Protein 1PDA (pdb70)

Radius of gyration: 19.11 Å; Cα contacts (8 Å, |Δi|>4): 635; chains: 1; bounding box: 42×43×51 Å

GO terms:
  GO:0005829 cytosol (C, IDA)
  GO:0004418 hydroxymethylbilane synthase activity (F, IDA)
  GO:0006782 protoporphyrinogen IX biosynthetic process (P, IDA)
  GO:0005737 cytoplasm (C, IDA)
  GO:0004418 hydroxymethylbilane synthase activity (F, IMP)
  GO:0033014 tetrapyrrole biosynthetic process (P, IMP)
  GO:0006783 heme biosynthetic process (P, IMP)

B-factor: mean 25.9, std 12.87, range [9.0, 80.81]

Solvent-accessible surface area: 12929 Å² total; per-residue (Å²): 142,82,35,0,60,0,0,1,42,85,11,91,34,5,51,91,7,0,91,51,0,52,82,101,0,63,85,55,48,118,61,17,72,14,78,55,38,55,21,87,0,44,8,60,115,165,135,86,10,48,54,0,85,58,1,2,67,0,0,94,98,80,106,0,5,0,0,6,8,28,1,61,34,10,30,29,138,61,39,174,39,7,7,40,39,2,15,3,105,26,51,29,20,83,0,0,0,1,5,77,116,54,99,38,16,133,54,4,71,75,38,7,40,0,0,1,44,22,39,9,16,40,0,4,7,14,65,88,46,112,61,13,71,38,117,69,4,97,34,64,24,45,66,34,8,53,65,6,74,113,60,87,20,44,0,0,2,10,20,4,4,8,0,78,34,50,65,57,105,108,60,37,98,33,33,15,60,18,117,64,7,9,0,18,18,0,2,8,2,0,0,0,0,0,31,74,134,25,76,73,0,103,129,28,1,68,70,16,63,57,125,77,2,16,32,29,0,57,0,0,30,9,0,8,67,78,6,125,12,43,74,106,4,0,9,0,0,6,0,40,59,62,144,58,74,0,45,0,30,2,5,0,0,10,40,102,12,90,89,27,22,125,14,102,65,126,14,33,31,145,71,4,95,113,19,0,47,50,0,0,67,63,0,14,120,89,17,0,114,100,5,6,72,140,37,130

Secondary structure (DSSP, 8-state):
--EEEEEE--SHHHHHHHHHHHHHHHHH-TT-EEEEEE---HHHH----TTTHHHHHHHHTTS-SEEEEEGGGS-S---TTEEEEEEPPP----EEEE-SS-SSTTTSPTT-EEE---HHHHHHHHHH-TTSEEE---S-HHHHHHHHHTTS-SEEEEEHHHHHHTT-GGG-SEEPPTTTSPPPTTTT-EEEEEETT-HHHHHHHGGG--HHHHHHHHHHHHHHHHTT--TTS-EEEEEEEETTEEEEEEEEE-TTSS-EEEEEEEE-GGGHHHHHHHHHHHHIIIIIHHHHHTT-

Foldseek 3Di:
DQEFEEEWADDPLGVLQVVVLVVLLCVVPVVHHYHYDHDHFCQQVPVDLRRPVVVVVCQVVVVGFKYKAQVQSGFLDDDPQKDWQAKFDFDQQFKFKFADPDLDPVPDDFAFEEEDQFLQQQLLSLQPHVRYHYDYDGDDPVSRVVCRVVPVGRIYMGTCLSCVSSVNNVRGSDGDPCVSRFGRQNRRMMIMMGRPVPVVSSVSRVSRHDVQSCLFNLLQSLLCVLVSDHRQFNKHWGWDQDPQKIKIKMWHGQSSNPDIQIDIDIGHSVCSNVRSNVRNVVRCVVCSVVSVVVRD

Nearest PDB structures (foldseek):
  1pda-assembly1_A  TM=1.003E+00  e=5.926E-70  Escherichia coli
  1ah5-assembly1_A  TM=9.984E-01  e=1.257E-65  Escherichia coli
  1ypn-assembly1_A  TM=1.002E+00  e=1.118E-64  Escherichia coli
  2ypn-assembly1_A  TM=1.002E+00  e=2.417E-64  Escherichia coli
  5h6o-assembly1_A  TM=9.880E-01  e=4.159E-50  Vibrio cholerae

CATH classification: 3.40.190.10 (+2 more: 3.40.190.10, 3.30.160.40)

InterPro domains:
  IPR000860 Porphobilinogen deaminase [MF_00260] (5-297)
  IPR000860 Porphobilinogen deaminase [PIRSF001438] (4-307)
  IPR000860 Porphobilinogen deaminase [PR00151] (45-65)
  IPR000860 Porphobilinogen deaminase [PR00151] (76-95)
  IPR000860 Porphobilinogen deaminase [PR00151] (124-141)
  IPR000860 Porphobilinogen deaminase [PR00151] (143-160)
  IPR000860 Porphobilinogen deaminase [PR00151] (230-247)
  IPR000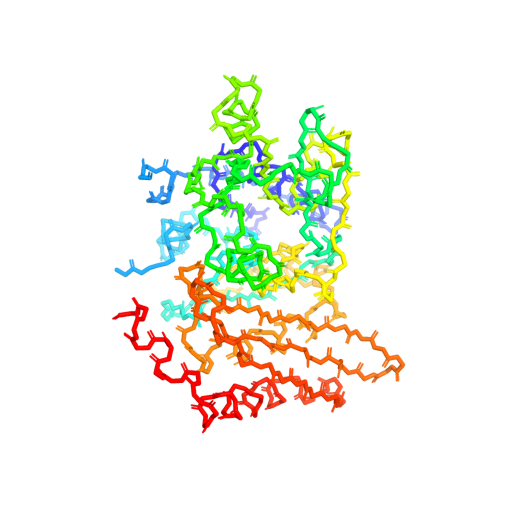860 Porphobilinogen deaminase [PTHR11557] (4-306)
  IPR000860 Porphobilinogen deaminase [TIGR00212] (6-297)
  IPR022417 Porphobilinogen deaminase, N-terminal [PF01379] (6-213)
  IPR022418 Porphobilinogen deaminase, C-terminal [PF03900] (226-296)
  IPR022419 Porphobilinogen deaminase, dipyrromethane cofactor binding site [PS00533] (231-247)
  IPR036803 Porphobilinogen deaminase, C-terminal domain superfamily [G3DSA:3.30.160.40] (221-310)
  IPR036803 Porphobilinogen deaminase, C-terminal domain superfamily [SSF54782] (220-308)

Structure (mmCIF, N/CA/C/O backbone):
data_1PDA
#
_entry.id   1PDA
#
_cell.length_a   88.000
_cell.length_b   75.900
_cell.length_c   50.500
_cell.angle_alpha   90.00
_cell.angle_beta   90.00
_cell.angle_gamma   90.00
#
_symmetry.space_group_name_H-M   'P 21 21 2'
#
loop_
_entity.id
_entity.type
_entity.pdbx_description
1 polymer 'PORPHOBILINOGEN DEAMINASE'
2 non-polymer '3-[5-{[3-(2-carboxyethyl)-4-(carboxymethyl)-5-methyl-1H-pyrrol-2-yl]methyl}-4-(carboxymethyl)-1H-pyrrol-3-yl]propanoic acid'
3 non-polymer 'ACETIC ACID'
4 water water
#
loop_
_atom_site.group_PDB
_atom_site.id
_atom_site.type_symbol
_atom_site.label_atom_id
_atom_site.label_alt_id
_atom_site.label_comp_id
_atom_site.label_asym_id
_atom_site.label_entity_id
_atom_site.label_seq_id
_atom_site.pdbx_PDB_ins_code
_atom_site.Cartn_x
_atom_site.Cartn_y
_atom_site.Cartn_z
_atom_site.occupancy
_atom_site.B_iso_or_equiv
_atom_site.auth_seq_id
_atom_site.auth_comp_id
_atom_site.auth_asym_id
_atom_site.auth_atom_id
_atom_site.pdbx_PDB_model_num
ATOM 1 N N . ASP A 1 3 ? 6.515 18.741 -2.041 1.00 54.87 3 ASP A N 1
ATOM 2 C CA . ASP A 1 3 ? 7.452 19.337 -1.057 1.00 53.67 3 ASP A CA 1
ATOM 3 C C . ASP A 1 3 ? 8.890 18.829 -1.236 1.00 51.43 3 ASP A C 1
ATOM 4 O O . ASP A 1 3 ? 9.162 17.673 -1.678 1.00 54.71 3 ASP A O 1
ATOM 9 N N . ASN A 1 4 ? 9.882 19.667 -0.920 1.00 46.03 4 ASN A N 1
ATOM 10 C CA . ASN A 1 4 ? 11.287 19.233 -0.971 1.00 38.17 4 ASN A CA 1
ATOM 11 C C . ASN A 1 4 ? 11.811 19.323 0.478 1.00 31.55 4 ASN A C 1
ATOM 12 O O . ASN A 1 4 ? 13.020 19.386 0.632 1.00 29.26 4 ASN A O 1
ATOM 17 N N . VAL A 1 5 ? 11.003 19.351 1.495 1.00 27.65 5 VAL A N 1
ATOM 18 C CA . VAL A 1 5 ? 11.440 19.460 2.887 1.00 25.49 5 VAL A CA 1
ATOM 19 C C . VAL A 1 5 ? 11.029 18.196 3.659 1.00 24.34 5 VAL A C 1
ATOM 20 O O . VAL A 1 5 ? 9.866 17.808 3.506 1.00 23.91 5 VAL A O 1
ATOM 24 N N . LEU A 1 6 ? 11.927 17.786 4.501 1.00 21.47 6 LEU A N 1
ATOM 25 C CA . LEU A 1 6 ? 11.679 16.641 5.413 1.00 19.50 6 LEU A CA 1
ATOM 26 C C . LEU A 1 6 ? 11.996 17.091 6.846 1.00 15.50 6 LEU A C 1
ATOM 27 O O . LEU A 1 6 ? 13.121 17.506 7.045 1.00 18.42 6 LEU A O 1
ATOM 32 N N . ARG A 1 7 ? 11.064 17.026 7.732 1.00 14.91 7 ARG A N 1
ATOM 33 C CA . ARG A 1 7 ? 11.260 17.497 9.122 1.00 13.64 7 ARG A CA 1
ATOM 34 C C . ARG A 1 7 ? 11.496 16.283 10.037 1.00 14.40 7 ARG A C 1
ATOM 35 O O . ARG A 1 7 ? 10.607 15.410 10.052 1.00 16.29 7 ARG A O 1
ATOM 43 N N . ILE A 1 8 ? 12.565 16.329 10.741 1.00 14.71 8 ILE A N 1
ATOM 44 C CA . ILE A 1 8 ? 12.965 15.273 11.675 1.00 14.23 8 ILE A CA 1
ATOM 45 C C . ILE A 1 8 ? 12.610 15.523 13.134 1.00 14.69 8 ILE A C 1
ATOM 46 O O . ILE A 1 8 ? 13.235 16.388 13.726 1.00 14.69 8 ILE A O 1
ATOM 51 N N . ALA A 1 9 ? 11.742 14.734 13.745 1.00 11.92 9 ALA A N 1
ATOM 52 C CA . ALA A 1 9 ? 11.424 14.825 15.193 1.00 13.71 9 ALA A CA 1
ATOM 53 C C . ALA A 1 9 ? 12.449 13.922 15.904 1.00 15.35 9 ALA A C 1
ATOM 54 O O . ALA A 1 9 ? 12.715 12.760 15.501 1.00 16.19 9 ALA A O 1
ATOM 56 N N . THR A 1 10 ? 13.035 14.460 16.956 1.00 12.95 10 THR A N 1
ATOM 57 C CA . THR A 1 10 ? 14.040 13.779 17.775 1.00 14.05 10 THR A CA 1
ATOM 58 C C . THR A 1 10 ? 14.072 14.295 19.207 1.00 15.64 10 THR A C 1
ATOM 59 O O . THR A 1 10 ? 13.619 15.367 19.503 1.00 13.99 10 THR A O 1
ATOM 63 N N . ARG A 1 11 ? 14.552 13.431 20.119 1.00 13.76 11 ARG A N 1
ATOM 64 C CA . ARG A 1 11 ? 14.847 13.871 21.504 1.00 15.34 11 ARG A CA 1
ATOM 65 C C . ARG A 1 11 ? 16.051 14.841 21.397 1.00 13.15 11 ARG A C 1
ATOM 66 O O . ARG A 1 11 ? 16.721 15.031 20.403 1.00 15.17 11 ARG A O 1
ATOM 74 N N . GLN A 1 12 ? 16.284 15.476 22.552 1.00 16.19 12 GLN A N 1
ATOM 75 C CA . GLN A 1 12 ? 17.255 16.618 22.555 1.00 18.47 12 GLN A CA 1
ATOM 76 C C . GLN A 1 12 ? 18.529 16.358 23.283 1.00 17.73 12 GLN A C 1
ATOM 77 O O . GLN A 1 12 ? 19.332 17.359 23.451 1.00 18.88 12 GLN A O 1
ATOM 83 N N . SER A 1 13 ? 18.898 15.110 23.657 1.00 17.15 13 SER A N 1
ATOM 84 C CA . SER A 1 13 ? 20.179 14.834 24.326 1.00 12.52 13 SER A CA 1
ATOM 85 C C . SER A 1 13 ? 21.308 14.805 23.340 1.00 12.60 13 SER A C 1
ATOM 86 O O . SER A 1 13 ? 21.033 14.682 22.111 1.00 13.79 13 SER A O 1
ATOM 89 N N . PRO A 1 14 ? 22.562 14.864 23.710 1.00 13.55 14 PRO A N 1
ATOM 90 C CA . PRO A 1 14 ? 23.676 14.803 22.792 1.00 13.19 14 PRO A CA 1
ATOM 91 C C . PRO A 1 14 ? 23.555 13.520 21.923 1.00 14.72 14 PRO A C 1
ATOM 92 O O . PRO A 1 14 ? 23.721 13.545 20.724 1.00 11.93 14 PRO A O 1
ATOM 96 N N . LEU A 1 15 ? 23.199 12.394 22.577 1.00 12.69 15 LEU A N 1
ATOM 97 C CA . LEU A 1 15 ? 23.092 11.166 21.717 1.00 13.75 15 LEU A CA 1
ATOM 98 C C . LEU A 1 15 ? 21.937 11.201 20.742 1.00 10.61 15 LEU A C 1
ATOM 99 O O . LEU A 1 15 ? 22.184 10.796 19.588 1.00 11.08 15 LEU A O 1
ATOM 104 N N . ALA A 1 16 ? 20.769 11.651 21.107 1.00 10.06 16 ALA A N 1
ATOM 105 C CA . ALA A 1 16 ? 19.627 11.766 20.187 1.00 11.70 16 ALA A CA 1
ATOM 106 C C . ALA A 1 16 ? 19.939 12.692 19.029 1.00 13.11 16 ALA A C 1
ATOM 107 O O . ALA A 1 16 ? 19.637 12.409 17.880 1.00 11.10 16 ALA A O 1
ATOM 109 N N . LEU A 1 17 ? 20.633 13.814 19.301 1.00 12.12 17 LEU A N 1
ATOM 110 C CA . LEU A 1 17 ? 21.019 14.742 18.169 1.00 15.89 17 LEU A CA 1
ATOM 111 C C . LEU A 1 17 ? 22.073 14.129 17.342 1.00 12.99 17 LEU A C 1
ATOM 112 O O . LEU A 1 17 ? 22.080 14.421 16.101 1.00 14.35 17 LEU A O 1
ATOM 117 N N . TRP A 1 18 ? 22.973 13.322 17.830 1.00 12.74 18 TRP A N 1
ATOM 118 C CA . TRP A 1 18 ? 23.978 12.657 16.991 1.00 14.45 18 TRP A CA 1
ATOM 119 C C . TRP A 1 18 ? 23.183 11.788 16.020 1.00 13.46 18 TRP A C 1
ATOM 120 O O . TRP A 1 18 ? 23.473 11.718 14.809 1.00 14.52 18 TRP A O 1
ATOM 131 N N . GLN A 1 19 ? 22.238 11.017 16.535 1.00 13.55 19 GLN A N 1
ATOM 132 C CA . GLN A 1 19 ? 21.407 10.111 15.689 1.00 14.15 19 GLN A CA 1
ATOM 133 C C . GLN A 1 19 ? 20.644 10.836 14.589 1.00 14.91 19 GLN A C 1
ATOM 134 O O . GLN A 1 19 ? 20.540 10.406 13.460 1.00 13.22 19 GLN A O 1
ATOM 140 N N . ALA A 1 20 ? 20.079 12.005 14.885 1.00 14.85 20 ALA A N 1
ATOM 141 C CA . ALA A 1 20 ? 19.361 12.865 13.966 1.00 14.04 20 ALA A CA 1
ATOM 142 C C . ALA A 1 20 ? 20.305 13.389 12.869 1.00 13.80 20 ALA A C 1
ATOM 143 O O . ALA A 1 20 ? 19.892 13.389 11.687 1.00 14.25 20 ALA A O 1
ATOM 145 N N . HIS A 1 21 ? 21.473 13.763 13.259 1.00 11.82 21 HIS A N 1
ATOM 146 C CA . HIS A 1 21 ? 22.496 14.220 12.269 1.00 13.44 21 HIS A CA 1
ATOM 147 C C . HIS A 1 21 ? 22.906 13.064 11.390 1.00 15.69 21 HIS A C 1
ATOM 148 O O . HIS A 1 21 ? 23.136 13.236 10.220 1.00 15.35 21 HIS A O 1
ATOM 155 N N . TYR A 1 22 ? 23.059 11.859 11.925 1.00 15.23 22 TYR A N 1
ATOM 156 C CA . TYR A 1 22 ? 23.436 10.685 11.083 1.00 13.89 22 TYR A CA 1
ATOM 157 C C . TYR A 1 22 ? 22.365 10.432 10.046 1.00 13.77 22 TYR A C 1
ATOM 158 O O . TYR A 1 22 ? 22.729 10.188 8.847 1.00 15.08 22 TYR A O 1
ATOM 167 N N . VAL A 1 23 ? 21.070 10.483 10.361 1.00 13.84 23 VAL A N 1
ATOM 168 C CA . VAL A 1 23 ? 19.972 10.299 9.454 1.00 13.41 23 VAL A CA 1
ATOM 169 C C . VAL A 1 23 ? 19.997 11.475 8.406 1.00 14.78 23 VAL A C 1
ATOM 170 O O . VAL A 1 23 ? 19.855 11.248 7.190 1.00 13.94 23 VAL A O 1
ATOM 174 N N . LYS A 1 24 ? 20.142 12.685 8.970 1.00 13.68 24 LYS A N 1
ATOM 175 C CA . LYS A 1 24 ? 20.201 13.859 8.010 1.00 15.33 24 LYS A CA 1
ATOM 176 C C . LYS A 1 24 ? 21.342 13.684 7.022 1.00 14.91 24 LYS A C 1
ATOM 177 O O . LYS A 1 24 ? 21.031 13.879 5.828 1.00 17.86 24 LYS A O 1
ATOM 183 N N . ASP A 1 25 ? 22.551 13.345 7.328 1.00 15.44 25 ASP A N 1
ATOM 184 C CA . ASP A 1 25 ? 23.669 13.145 6.464 1.00 16.44 25 ASP A CA 1
ATOM 185 C C . ASP A 1 25 ? 23.446 12.092 5.395 1.00 18.39 25 ASP A C 1
ATOM 186 O O . ASP A 1 25 ? 23.750 12.282 4.223 1.00 18.63 25 ASP A O 1
ATOM 191 N N . LYS A 1 26 ? 22.849 10.988 5.775 1.00 18.97 26 LYS A N 1
ATOM 192 C CA . LYS A 1 26 ? 22.464 9.893 4.872 1.00 19.05 26 LYS A CA 1
ATOM 193 C C . LYS A 1 26 ? 21.397 10.342 3.919 1.00 18.94 26 LYS A C 1
ATOM 194 O O . LYS A 1 26 ? 21.506 10.044 2.704 1.00 19.72 26 LYS A O 1
ATOM 200 N N . LEU A 1 27 ? 20.354 11.060 4.300 1.00 17.20 27 LEU A N 1
ATOM 201 C CA . LEU A 1 27 ? 19.343 11.589 3.418 1.00 18.47 27 LEU A CA 1
ATOM 202 C C . LEU A 1 27 ? 19.965 12.597 2.417 1.00 21.39 27 LEU A C 1
ATOM 203 O O . LEU A 1 27 ? 19.550 12.518 1.253 1.00 21.64 27 LEU A O 1
ATOM 208 N N . MET A 1 28 ? 20.885 13.409 2.865 1.00 20.78 28 MET A N 1
ATOM 209 C CA . MET A 1 28 ? 21.486 14.410 1.944 1.00 23.90 28 MET A CA 1
ATOM 210 C C . MET A 1 28 ? 22.409 13.722 0.992 1.00 24.11 28 MET A C 1
ATOM 211 O O . MET A 1 28 ? 22.365 14.122 -0.179 1.00 27.30 28 MET A O 1
ATOM 216 N N . ALA A 1 29 ? 23.082 12.706 1.452 1.00 24.34 29 ALA A N 1
ATOM 217 C CA . ALA A 1 29 ? 23.946 11.998 0.495 1.00 25.62 29 ALA A CA 1
ATOM 218 C C . ALA A 1 29 ? 23.100 11.354 -0.573 1.00 27.04 29 ALA A C 1
ATOM 219 O O . ALA A 1 29 ? 23.541 11.450 -1.743 1.00 29.50 29 ALA A O 1
ATOM 221 N N . SER A 1 30 ? 21.951 10.767 -0.335 1.00 25.59 30 SER A N 1
ATOM 222 C CA . SER A 1 30 ? 21.123 10.140 -1.351 1.00 28.18 30 SER A CA 1
ATOM 223 C C . SER A 1 30 ? 20.272 11.062 -2.207 1.00 29.40 30 SER A C 1
ATOM 224 O O . SER A 1 30 ? 19.911 10.760 -3.355 1.00 30.39 30 SER A O 1
ATOM 227 N N . HIS A 1 31 ? 19.860 12.192 -1.652 1.00 26.93 31 HIS A N 1
ATOM 228 C CA . HIS A 1 31 ? 18.948 13.156 -2.238 1.00 26.93 31 HIS A CA 1
ATOM 229 C C . HIS A 1 31 ? 19.488 14.573 -2.017 1.00 27.15 31 HIS A C 1
ATOM 230 O O . HIS A 1 31 ? 19.059 15.248 -1.091 1.00 27.39 31 HIS A O 1
ATOM 237 N N . PRO A 1 32 ? 20.443 14.977 -2.836 1.00 27.39 32 PRO A N 1
ATOM 238 C CA . PRO A 1 32 ? 21.097 16.265 -2.677 1.00 26.37 32 PRO A CA 1
ATOM 239 C C . PRO A 1 32 ? 20.169 17.438 -2.846 1.00 25.14 32 PRO A C 1
ATOM 240 O O . PRO A 1 32 ? 20.589 18.512 -2.342 1.00 27.81 32 PRO A O 1
ATOM 244 N N . GLY A 1 33 ? 18.957 17.324 -3.328 1.00 25.70 33 GLY A N 1
ATOM 245 C CA . GLY A 1 33 ? 18.208 18.618 -3.316 1.00 26.58 33 GLY A CA 1
ATOM 246 C C . GLY A 1 33 ? 17.260 18.761 -2.130 1.00 27.46 33 GLY A C 1
ATOM 247 O O . GLY A 1 33 ? 16.447 19.706 -2.045 1.00 26.38 33 GLY A O 1
ATOM 248 N N . LEU A 1 34 ? 17.326 17.824 -1.169 1.00 23.96 34 LEU A N 1
ATOM 249 C CA . LEU A 1 34 ? 16.345 17.895 -0.052 1.00 22.93 34 LEU A CA 1
ATOM 250 C C . LEU A 1 34 ? 16.809 18.873 1.018 1.00 19.01 34 LEU A C 1
ATOM 251 O O . LEU A 1 34 ? 18.015 18.966 1.264 1.00 22.50 34 LEU A O 1
ATOM 256 N N . VAL A 1 35 ? 15.860 19.515 1.649 1.00 20.71 35 VAL A N 1
ATOM 257 C CA . VAL A 1 35 ? 16.134 20.426 2.790 1.00 20.08 35 VAL A CA 1
ATOM 258 C C . VAL A 1 35 ? 15.604 19.663 4.053 1.00 17.45 35 VAL A C 1
ATOM 259 O O . VAL A 1 35 ? 14.393 19.428 4.134 1.00 20.33 35 VAL A O 1
ATOM 263 N N . VAL A 1 36 ? 16.555 19.357 4.884 1.00 18.59 36 VAL A N 1
ATOM 264 C CA . VAL A 1 36 ? 16.236 18.606 6.113 1.00 17.13 36 VAL A CA 1
ATOM 265 C C . VAL A 1 36 ? 16.189 19.573 7.282 1.00 18.93 36 VAL A C 1
ATOM 266 O O . VAL A 1 36 ? 17.198 20.278 7.458 1.00 21.57 36 VAL A O 1
ATOM 270 N N . GLU A 1 37 ? 15.089 19.573 8.016 1.00 16.69 37 GLU A N 1
ATOM 271 C CA . GLU A 1 37 ? 14.965 20.429 9.220 1.00 16.51 37 GLU A CA 1
ATOM 272 C C . GLU A 1 37 ? 14.891 19.547 10.461 1.00 19.38 37 GLU A C 1
ATOM 273 O O . GLU A 1 37 ? 14.279 18.473 10.382 1.00 18.99 37 GLU A O 1
ATOM 279 N N . LEU A 1 38 ? 15.397 19.969 11.589 1.00 18.54 38 LEU A N 1
ATOM 280 C CA . LEU A 1 38 ? 15.364 19.276 12.870 1.00 17.74 38 LEU A CA 1
ATOM 281 C C . LEU A 1 38 ? 14.298 19.927 13.748 1.00 22.15 38 LEU A C 1
ATOM 282 O O . LEU A 1 38 ? 14.251 21.172 13.872 1.00 19.53 38 LEU A O 1
ATOM 287 N N . VAL A 1 39 ? 13.493 19.055 14.377 1.00 19.02 39 VAL A N 1
ATOM 288 C CA . VAL A 1 39 ? 12.501 19.455 15.364 1.00 20.70 39 VAL A CA 1
ATOM 289 C C . VAL A 1 39 ? 12.754 18.689 16.682 1.00 21.11 39 VAL A C 1
ATOM 290 O O . VAL A 1 39 ? 12.173 17.590 16.912 1.00 20.69 39 VAL A O 1
ATOM 294 N N . PRO A 1 40 ? 13.682 19.144 17.499 1.00 21.38 40 PRO A N 1
ATOM 295 C CA . PRO A 1 40 ? 14.045 18.520 18.800 1.00 23.72 40 PRO A CA 1
ATOM 296 C C . PRO A 1 40 ? 12.917 18.788 19.809 1.00 23.63 40 PRO A C 1
ATOM 297 O O . PRO A 1 40 ? 12.181 19.847 19.808 1.00 22.45 40 PRO A O 1
ATOM 301 N N . MET A 1 41 ? 12.629 17.745 20.627 1.00 21.76 41 MET A N 1
ATOM 302 C CA . MET A 1 41 ? 11.563 17.856 21.635 1.00 23.84 41 MET A CA 1
ATOM 303 C C . MET A 1 41 ? 11.795 16.957 22.852 1.00 27.71 41 MET A C 1
ATOM 304 O O . MET A 1 41 ? 12.504 15.960 22.746 1.00 26.92 41 MET A O 1
ATOM 309 N N . VAL A 1 42 ? 11.290 17.377 24.015 1.00 29.80 42 VAL A N 1
ATOM 310 C CA . VAL A 1 42 ? 11.518 16.520 25.215 1.00 32.58 42 VAL A CA 1
ATOM 311 C C . VAL A 1 42 ? 10.464 15.408 25.222 1.00 31.72 42 VAL A C 1
ATOM 312 O O . VAL A 1 42 ? 9.385 15.558 24.623 1.00 31.01 42 VAL A O 1
ATOM 316 N N . THR A 1 43 ? 10.776 14.337 25.927 1.00 31.23 43 THR A N 1
ATOM 317 C CA . THR A 1 43 ? 9.832 13.218 26.125 1.00 31.93 43 THR A CA 1
ATOM 318 C C . THR A 1 43 ? 9.675 13.008 27.660 1.00 32.00 43 THR A C 1
ATOM 319 O O . THR A 1 43 ? 10.529 13.436 28.455 1.00 32.46 43 THR A O 1
ATOM 323 N N . ARG A 1 44 ? 8.565 12.367 27.990 1.00 34.43 44 ARG A N 1
ATOM 324 C CA . ARG A 1 44 ? 8.212 12.039 29.388 1.00 34.78 44 ARG A CA 1
ATOM 325 C C . ARG A 1 44 ? 9.441 11.401 30.025 1.00 36.98 44 ARG A C 1
ATOM 326 O O . ARG A 1 44 ? 9.921 11.722 31.130 1.00 36.11 44 ARG A O 1
ATOM 328 N N . GLY A 1 45 ? 10.064 10.580 29.164 1.00 37.09 45 GLY A N 1
ATOM 329 C CA . GLY A 1 45 ? 11.264 9.888 29.668 1.00 40.95 45 GLY A CA 1
ATOM 330 C C . GLY A 1 45 ? 12.334 10.826 30.201 1.00 42.12 45 GLY A C 1
ATOM 331 O O . GLY A 1 45 ? 13.116 10.432 31.124 1.00 42.11 45 GLY A O 1
ATOM 332 N N . ASP A 1 46 ? 12.366 11.992 29.590 1.00 43.12 46 ASP A N 1
ATOM 333 C CA . ASP A 1 46 ? 13.396 13.003 29.905 1.00 47.16 46 ASP A CA 1
ATOM 334 C C . ASP A 1 46 ? 13.120 13.768 31.209 1.00 50.53 46 ASP A C 1
ATOM 335 O O . ASP A 1 46 ? 14.095 14.248 31.823 1.00 50.37 46 ASP A O 1
ATOM 340 N N . VAL A 1 47 ? 11.834 13.859 31.505 1.00 53.20 47 VAL A N 1
ATOM 341 C CA . VAL A 1 47 ? 11.345 14.572 32.707 1.00 56.31 47 VAL A CA 1
ATOM 342 C C . VAL A 1 47 ? 11.529 13.700 33.960 1.00 58.23 47 VAL A C 1
ATOM 343 O O . VAL A 1 47 ? 12.250 14.149 34.894 1.00 58.90 47 VAL A O 1
ATOM 347 N N . ILE A 1 48 ? 10.997 12.491 34.047 1.00 58.80 48 ILE A N 1
ATOM 348 C CA . ILE A 1 48 ? 11.202 11.631 35.230 1.00 60.44 48 ILE A CA 1
ATOM 349 C C . ILE A 1 48 ? 12.451 10.768 35.085 1.00 61.43 48 ILE A C 1
ATOM 350 O O . ILE A 1 48 ? 13.277 10.673 36.030 1.00 63.59 48 ILE A O 1
ATOM 355 N N . GLY A 1 58 ? -0.122 5.561 28.895 1.00 68.40 58 GLY A N 1
ATOM 356 C CA . GLY A 1 58 ? 0.618 4.446 28.270 1.00 67.54 58 GLY A CA 1
ATOM 357 C C . GLY A 1 58 ? 2.140 4.514 28.422 1.00 66.54 58 GLY A C 1
ATOM 358 O O . GLY A 1 58 ? 2.667 5.391 29.143 1.00 68.01 58 GLY A O 1
ATOM 359 N N . LYS A 1 59 ? 2.841 3.581 27.754 1.00 64.62 59 LYS A N 1
ATOM 360 C CA . LYS A 1 59 ? 4.312 3.542 27.765 1.00 60.81 59 LYS A CA 1
ATOM 361 C C . LYS A 1 59 ? 4.867 4.083 26.444 1.00 56.73 59 LYS A C 1
ATOM 362 O O . LYS A 1 59 ? 4.160 4.856 25.741 1.00 59.48 59 LYS A O 1
ATOM 364 N N . GLY A 1 60 ? 6.120 3.752 26.136 1.00 51.51 60 GLY A N 1
ATOM 365 C CA . GLY A 1 60 ? 6.700 4.455 24.946 1.00 43.47 60 GLY A CA 1
ATOM 366 C C . GLY A 1 60 ? 7.059 5.830 25.573 1.00 39.60 60 GLY A C 1
ATOM 367 O O . GLY A 1 60 ? 6.780 6.952 25.135 1.00 35.88 60 GLY A O 1
ATOM 368 N N . LEU A 1 61 ? 7.682 5.729 26.749 1.00 35.55 61 LEU A N 1
ATOM 369 C CA . LEU A 1 61 ? 8.159 6.893 27.499 1.00 33.77 61 LEU A CA 1
ATOM 370 C C . LEU A 1 61 ? 9.141 7.776 26.690 1.00 32.15 61 LEU A C 1
ATOM 371 O O . LEU A 1 61 ? 9.256 8.964 27.011 1.00 30.23 61 LEU A O 1
ATOM 373 N N . PHE A 1 62 ? 9.939 7.137 25.791 1.00 29.26 62 PHE A N 1
ATOM 374 C CA . PHE A 1 62 ? 10.935 7.912 25.005 1.00 26.59 62 PHE A CA 1
ATOM 375 C C . PHE A 1 62 ? 10.385 8.289 23.624 1.00 24.32 62 PHE A C 1
ATOM 376 O O . PHE A 1 62 ? 11.236 8.816 22.890 1.00 24.89 62 PHE A O 1
ATOM 384 N N . VAL A 1 63 ? 9.133 7.972 23.282 1.00 23.18 63 VAL A N 1
ATOM 385 C CA . VAL A 1 63 ? 8.611 8.189 21.947 1.00 18.63 63 VAL A CA 1
ATOM 386 C C . VAL A 1 63 ? 7.271 8.903 21.817 1.00 18.46 63 VAL A C 1
ATOM 387 O O . VAL A 1 63 ? 7.003 9.385 20.697 1.00 18.77 63 VAL A O 1
ATOM 391 N N . LYS A 1 64 ? 6.483 8.886 22.861 1.00 20.04 64 LYS A N 1
ATOM 392 C CA . LYS A 1 64 ? 5.111 9.443 22.719 1.00 22.16 64 LYS A C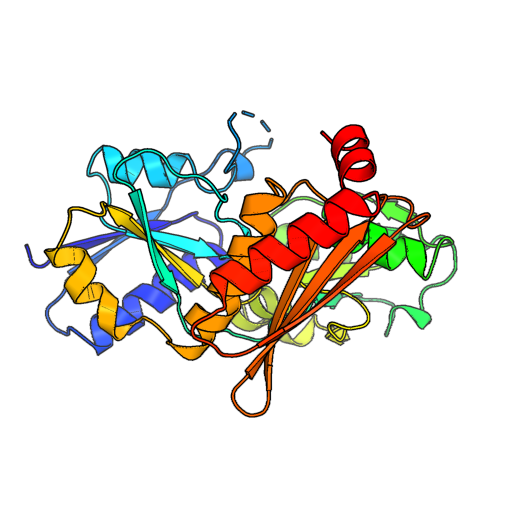A 1
ATOM 393 C C . LYS A 1 64 ? 5.024 10.853 22.158 1.00 18.48 64 LYS A C 1
ATOM 394 O O . LYS A 1 64 ? 4.226 11.023 21.201 1.00 16.63 64 LYS A O 1
ATOM 400 N N . GLU A 1 65 ? 5.819 11.780 22.709 1.00 18.11 65 GLU A N 1
ATOM 401 C CA . GLU A 1 65 ? 5.676 13.142 22.103 1.00 17.66 65 GLU A CA 1
ATOM 402 C C . GLU A 1 65 ? 6.071 13.240 20.679 1.00 17.52 65 GLU A C 1
ATOM 403 O O . GLU A 1 65 ? 5.513 13.972 19.843 1.00 16.90 65 GLU A O 1
ATOM 409 N N . LEU A 1 66 ? 7.040 12.365 20.252 1.00 16.99 66 LEU A N 1
ATOM 410 C CA . LEU A 1 66 ? 7.476 12.316 18.840 1.00 16.11 66 LEU A CA 1
ATOM 411 C C . LEU A 1 66 ? 6.369 11.851 17.956 1.00 15.73 66 LEU A C 1
ATOM 412 O O . LEU A 1 66 ? 6.169 12.319 16.845 1.00 15.53 66 LEU A O 1
ATOM 417 N N . GLU A 1 67 ? 5.655 10.785 18.471 1.00 15.15 67 GLU A N 1
ATOM 418 C CA . GLU A 1 67 ? 4.532 10.306 17.628 1.00 16.85 67 GLU A CA 1
ATOM 419 C C . GLU A 1 67 ? 3.396 11.327 17.531 1.00 15.79 67 GLU A C 1
ATOM 420 O O . GLU A 1 67 ? 2.794 11.467 16.470 1.00 17.73 67 GLU A O 1
ATOM 426 N N . VAL A 1 68 ? 3.093 12.083 18.545 1.00 15.54 68 VAL A N 1
ATOM 427 C CA . VAL A 1 68 ? 2.048 13.155 18.493 1.00 17.68 68 VAL A CA 1
ATOM 428 C C . VAL A 1 68 ? 2.463 14.177 17.398 1.00 16.97 68 VAL A C 1
ATOM 429 O O . VAL A 1 68 ? 1.623 14.564 16.601 1.00 17.51 68 VAL A O 1
ATOM 433 N N . ALA A 1 69 ? 3.766 14.483 17.322 1.00 16.76 69 ALA A N 1
ATOM 434 C CA . ALA A 1 69 ? 4.305 15.398 16.307 1.00 15.61 69 ALA A CA 1
ATOM 435 C C . ALA A 1 69 ? 3.970 14.930 14.921 1.00 16.66 69 ALA A C 1
ATOM 436 O O . ALA A 1 69 ? 3.563 15.637 13.984 1.00 16.94 69 ALA A O 1
ATOM 438 N N . LEU A 1 70 ? 4.172 13.599 14.677 1.00 13.12 70 LEU A N 1
ATOM 439 C CA . LEU A 1 70 ? 3.807 13.053 13.365 1.00 16.25 70 LEU A CA 1
ATOM 440 C C . LEU A 1 70 ? 2.284 13.060 13.057 1.00 14.31 70 LEU A C 1
ATOM 441 O O . LEU A 1 70 ? 2.031 13.386 11.891 1.00 17.06 70 LEU A O 1
ATOM 446 N N . LEU A 1 71 ? 1.479 12.742 14.038 1.00 17.64 71 LEU A N 1
ATOM 447 C CA . LEU A 1 71 ? 0.020 12.669 13.836 1.00 18.68 71 LEU A CA 1
ATOM 448 C C . LEU A 1 71 ? -0.557 14.056 13.517 1.00 20.94 71 LEU A C 1
ATOM 449 O O . LEU A 1 71 ? -1.507 14.111 12.720 1.00 23.44 71 LEU A O 1
ATOM 454 N N . GLU A 1 72 ? 0.090 15.015 14.139 1.00 22.04 72 GLU A N 1
ATOM 455 C CA . GLU A 1 72 ? -0.396 16.392 13.802 1.00 23.79 72 GLU A CA 1
ATOM 456 C C . GLU A 1 72 ? 0.430 17.154 12.813 1.00 24.72 72 GLU A C 1
ATOM 457 O O . GLU A 1 72 ? 0.272 18.394 12.612 1.00 24.05 72 GLU A O 1
ATOM 463 N N . ASN A 1 73 ? 1.186 16.433 11.993 1.00 23.62 73 ASN A N 1
ATOM 464 C CA . ASN A 1 73 ? 1.951 16.973 10.901 1.00 25.36 73 ASN A CA 1
ATOM 465 C C . ASN A 1 73 ? 2.924 18.097 11.318 1.00 23.52 73 ASN A C 1
ATOM 466 O O . ASN A 1 73 ? 3.082 19.011 10.469 1.00 25.65 73 ASN A O 1
ATOM 471 N N . ARG A 1 74 ? 3.512 17.980 12.471 1.00 21.08 74 ARG A N 1
ATOM 472 C CA . ARG A 1 74 ? 4.557 18.894 12.932 1.00 20.40 74 ARG A CA 1
ATOM 473 C C . ARG A 1 74 ? 5.918 18.349 12.497 1.00 20.46 74 ARG A C 1
ATOM 474 O O . ARG A 1 74 ? 6.936 19.074 12.499 1.00 18.50 74 ARG A O 1
ATOM 482 N N . ALA A 1 75 ? 6.055 17.096 12.062 1.00 17.53 75 ALA A N 1
ATOM 483 C CA . ALA A 1 75 ? 7.319 16.450 11.623 1.00 16.78 75 ALA A CA 1
ATOM 484 C C . ALA A 1 75 ? 6.902 15.331 10.668 1.00 14.12 75 ALA A C 1
ATOM 485 O O . ALA A 1 75 ? 5.720 14.960 10.689 1.00 16.73 75 ALA A O 1
ATOM 487 N N . ASP A 1 76 ? 7.850 14.878 9.910 1.00 13.67 76 ASP A N 1
ATOM 488 C CA . ASP A 1 76 ? 7.607 13.863 8.866 1.00 14.43 76 ASP A CA 1
ATOM 489 C C . ASP A 1 76 ? 8.166 12.468 9.325 1.00 15.33 76 ASP A C 1
ATOM 490 O O . ASP A 1 76 ? 7.573 11.470 8.837 1.00 16.17 76 ASP A O 1
ATOM 495 N N . ILE A 1 77 ? 9.267 12.562 10.042 1.00 14.18 77 ILE A N 1
ATOM 496 C CA . ILE A 1 77 ? 9.840 11.242 10.512 1.00 13.82 77 ILE A CA 1
ATOM 497 C C . ILE A 1 77 ? 10.273 11.415 11.945 1.00 15.99 77 ILE A C 1
ATOM 498 O O . ILE A 1 77 ? 10.526 12.566 12.347 1.00 14.34 77 ILE A O 1
ATOM 503 N N . ALA A 1 78 ? 10.348 10.317 12.707 1.00 12.84 78 ALA A N 1
ATOM 504 C CA . ALA A 1 78 ? 10.856 10.401 14.099 1.00 12.54 78 ALA A CA 1
ATOM 505 C C . ALA A 1 78 ? 12.001 9.378 14.109 1.00 15.23 78 ALA A C 1
ATOM 506 O O . ALA A 1 78 ? 11.907 8.243 13.587 1.00 15.59 78 ALA A O 1
ATOM 508 N N . VAL A 1 79 ? 13.118 9.836 14.652 1.00 13.53 79 VAL A N 1
ATOM 509 C CA . VAL A 1 79 ? 14.324 8.986 14.719 1.00 13.80 79 VAL A CA 1
ATOM 510 C C . VAL A 1 79 ? 14.530 8.535 16.155 1.00 14.38 79 VAL A C 1
ATOM 511 O O . VAL A 1 79 ? 14.613 9.300 17.102 1.00 14.21 79 VAL A O 1
ATOM 515 N N . HIS A 1 80 ? 14.681 7.206 16.350 1.00 12.41 80 HIS A N 1
ATOM 516 C CA . HIS A 1 80 ? 14.845 6.620 17.665 1.00 14.77 80 HIS A CA 1
ATOM 517 C C . HIS A 1 80 ? 15.985 5.586 17.701 1.00 14.24 80 HIS A C 1
ATOM 518 O O . HIS A 1 80 ? 16.343 5.015 16.669 1.00 15.02 80 HIS A O 1
ATOM 525 N N . SER A 1 81 ? 16.427 5.360 18.899 1.00 13.06 81 SER A N 1
ATOM 526 C CA . SER A 1 81 ? 17.291 4.176 19.153 1.00 13.93 81 SER A CA 1
ATOM 527 C C . SER A 1 81 ? 16.220 3.007 19.118 1.00 13.03 81 SER A C 1
ATOM 528 O O . SER A 1 81 ? 15.200 3.016 19.823 1.00 14.00 81 SER A O 1
ATOM 531 N N . MET A 1 82 ? 16.546 1.977 18.316 1.00 12.54 82 MET A N 1
ATOM 532 C CA . MET A 1 82 ? 15.577 0.858 18.212 1.00 14.15 82 MET A CA 1
ATOM 533 C C . MET A 1 82 ? 15.159 0.243 19.506 1.00 12.19 82 MET A C 1
ATOM 534 O O . MET A 1 82 ? 13.986 -0.173 19.646 1.00 13.67 82 MET A O 1
ATOM 539 N N . LYS A 1 83 ? 15.978 0.145 20.565 1.00 11.99 83 LYS A N 1
ATOM 540 C CA . LYS A 1 83 ? 15.582 -0.533 21.778 1.00 12.35 83 LYS A CA 1
ATOM 541 C C . LYS A 1 83 ? 14.478 0.165 22.548 1.00 12.52 83 LYS A C 1
ATOM 542 O O . LYS A 1 83 ? 13.817 -0.359 23.428 1.00 12.63 83 LYS A O 1
ATOM 548 N N . ASP A 1 84 ? 14.353 1.512 22.216 1.00 13.38 84 ASP A N 1
ATOM 549 C CA . ASP A 1 84 ? 13.326 2.356 22.813 1.00 14.63 84 ASP A CA 1
ATOM 550 C C . ASP A 1 84 ? 11.998 2.342 22.092 1.00 15.96 84 ASP A C 1
ATOM 551 O O . ASP A 1 84 ? 11.015 2.893 22.690 1.00 18.80 84 ASP A O 1
ATOM 556 N N . VAL A 1 85 ? 11.837 1.774 20.938 1.00 16.18 85 VAL A N 1
ATOM 557 C CA . VAL A 1 85 ? 10.574 1.760 20.172 1.00 14.94 85 VAL A CA 1
ATOM 558 C C . VAL A 1 85 ? 9.651 0.699 20.805 1.00 19.18 85 VAL A C 1
ATOM 559 O O . VAL A 1 85 ? 10.094 -0.458 20.951 1.00 19.00 85 VAL A O 1
ATOM 563 N N . PRO A 1 86 ? 8.405 1.045 21.099 1.00 21.09 86 PRO A N 1
ATOM 564 C CA . PRO A 1 86 ? 7.435 0.075 21.690 1.00 21.35 86 PRO A CA 1
ATOM 565 C C . PRO A 1 86 ? 6.973 -0.905 20.614 1.00 19.84 86 PRO A C 1
ATOM 566 O O . PRO A 1 86 ? 7.309 -0.737 19.422 1.00 18.51 86 PRO A O 1
ATOM 570 N N . VAL A 1 87 ? 6.313 -1.995 21.173 1.00 21.49 87 VAL A N 1
ATOM 571 C CA . VAL A 1 87 ? 5.907 -3.002 20.149 1.00 22.34 87 VAL A CA 1
ATOM 572 C C . VAL A 1 87 ? 4.574 -2.584 19.573 1.00 20.39 87 VAL A C 1
ATOM 573 O O . VAL A 1 87 ? 4.130 -3.245 18.611 1.00 24.57 87 VAL A O 1
ATOM 577 N N . GLU A 1 88 ? 3.884 -1.576 20.123 1.00 19.74 88 GLU A N 1
ATOM 578 C CA . GLU A 1 88 ? 2.600 -1.189 19.502 1.00 18.06 88 GLU A CA 1
ATOM 579 C C . GLU A 1 88 ? 2.638 0.339 19.095 1.00 17.21 88 GLU A C 1
ATOM 580 O O . GLU A 1 88 ? 3.463 1.047 19.705 1.00 17.76 88 GLU A O 1
ATOM 586 N N . PHE A 1 89 ? 1.839 0.595 18.107 1.00 15.97 89 PHE A N 1
ATOM 587 C CA . PHE A 1 89 ? 1.834 1.975 17.540 1.00 15.61 89 PHE A CA 1
ATOM 588 C C . PHE A 1 89 ? 0.381 2.468 17.376 1.00 18.72 89 PHE A C 1
ATOM 589 O O . PHE A 1 89 ? -0.539 1.753 16.973 1.00 16.42 89 PHE A O 1
ATOM 597 N N . PRO A 1 90 ? 0.222 3.816 17.467 1.00 19.84 90 PRO A N 1
ATOM 598 C CA . PRO A 1 90 ? -1.126 4.377 17.175 1.00 19.88 90 PRO A CA 1
ATOM 599 C C . PRO A 1 90 ? -1.412 4.070 15.748 1.00 19.09 90 PRO A C 1
ATOM 600 O O . PRO A 1 90 ? -0.531 4.039 14.881 1.00 19.98 90 PRO A O 1
ATOM 604 N N . GLN A 1 91 ? -2.684 3.924 15.339 1.00 21.13 91 GLN A N 1
ATOM 605 C CA . GLN A 1 91 ? -2.983 3.644 13.904 1.00 23.36 91 GLN A CA 1
ATOM 606 C C . GLN A 1 91 ? -2.463 4.728 12.982 1.00 22.30 91 GLN A C 1
ATOM 607 O O . GLN A 1 91 ? -2.519 5.904 13.400 1.00 23.91 91 GLN A O 1
ATOM 613 N N . GLY A 1 92 ? -1.918 4.385 11.850 1.00 20.55 92 GLY A N 1
ATOM 614 C CA . GLY A 1 92 ? -1.390 5.305 10.843 1.00 21.11 92 GLY A CA 1
ATOM 615 C C . GLY A 1 92 ? 0.117 5.533 10.966 1.00 18.72 92 GLY A C 1
ATOM 616 O O . GLY A 1 92 ? 0.633 6.074 10.015 1.00 21.57 92 GLY A O 1
ATOM 617 N N . LEU A 1 93 ? 0.734 5.039 12.039 1.00 18.85 93 LEU A N 1
ATOM 618 C CA . LEU A 1 93 ? 2.177 5.129 12.246 1.00 16.42 93 LEU A CA 1
ATOM 619 C C . LEU A 1 93 ? 2.842 3.732 12.240 1.00 19.15 93 LEU A C 1
ATOM 620 O O . LEU A 1 93 ? 2.291 2.710 12.715 1.00 19.14 93 LEU A O 1
ATOM 625 N N . GLY A 1 94 ? 4.072 3.747 11.819 1.00 17.27 94 GLY A N 1
ATOM 626 C CA . GLY A 1 94 ? 4.881 2.537 11.844 1.00 19.61 94 GLY A CA 1
ATOM 627 C C . GLY A 1 94 ? 6.346 2.805 11.664 1.00 19.17 94 GLY A C 1
ATOM 628 O O . GLY A 1 94 ? 6.830 3.81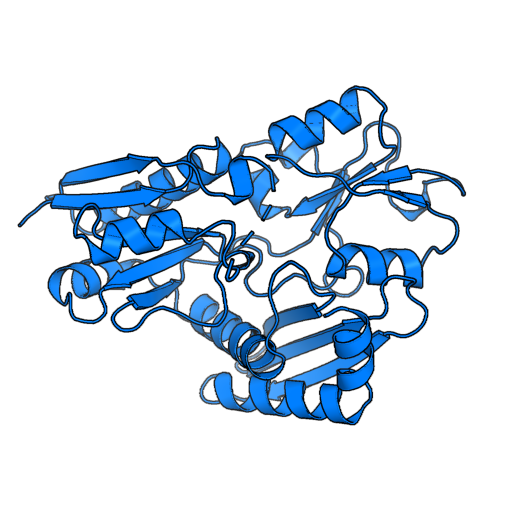0 11.225 1.00 18.06 94 GLY A O 1
ATOM 629 N N . LEU A 1 95 ? 7.106 1.766 11.937 1.00 19.14 95 LEU A N 1
ATOM 630 C CA . LEU A 1 95 ? 8.574 1.787 11.816 1.00 19.98 95 LEU A CA 1
ATOM 631 C C . LEU A 1 95 ? 8.872 1.353 10.414 1.00 21.05 95 LEU A C 1
ATOM 632 O O . LEU A 1 95 ? 8.459 0.231 10.000 1.00 25.56 95 LEU A O 1
ATOM 637 N N . VAL A 1 96 ? 9.419 2.150 9.540 1.00 19.81 96 VAL A N 1
ATOM 638 C CA . VAL A 1 96 ? 9.619 1.801 8.125 1.00 19.56 96 VAL A CA 1
ATOM 639 C C . VAL A 1 96 ? 11.036 1.627 7.718 1.00 18.65 96 VAL A C 1
ATOM 640 O O . VAL A 1 96 ? 11.309 1.062 6.602 1.00 22.07 96 VAL A O 1
ATOM 644 N N . THR A 1 97 ? 12.030 2.039 8.471 1.00 17.88 97 THR A N 1
ATOM 645 C CA . THR A 1 97 ? 13.424 1.952 8.025 1.00 18.14 97 THR A CA 1
ATOM 646 C C . THR A 1 97 ? 14.225 1.624 9.259 1.00 16.97 97 THR A C 1
ATOM 647 O O . THR A 1 97 ? 13.991 2.151 10.341 1.00 16.78 97 THR A O 1
ATOM 651 N N . ILE A 1 98 ? 15.145 0.698 9.075 1.00 15.77 98 ILE A N 1
ATOM 652 C CA . ILE A 1 98 ? 16.079 0.258 10.121 1.00 16.02 98 ILE A CA 1
ATOM 653 C C . ILE A 1 98 ? 17.449 0.456 9.530 1.00 17.48 98 ILE A C 1
ATOM 654 O O . ILE A 1 98 ? 17.752 -0.167 8.501 1.00 17.44 98 ILE A O 1
ATOM 659 N N . CYS A 1 99 ? 18.314 1.287 10.086 1.00 17.08 99 CYS A N 1
ATOM 660 C CA . CYS A 1 99 ? 19.655 1.664 9.648 1.00 18.10 99 CYS A CA 1
ATOM 661 C C . CYS A 1 99 ? 20.665 0.569 10.047 1.00 15.95 99 CYS A C 1
ATOM 662 O O . CYS A 1 99 ? 20.410 -0.227 10.961 1.00 17.43 99 CYS A O 1
ATOM 665 N N . GLU A 1 100 ? 21.778 0.611 9.356 1.00 17.51 100 GLU A N 1
ATOM 666 C CA . GLU A 1 100 ? 22.848 -0.352 9.601 1.00 16.68 100 GLU A CA 1
ATOM 667 C C . GLU A 1 100 ? 23.266 -0.455 11.040 1.00 17.61 100 GLU A C 1
ATOM 668 O O . GLU A 1 100 ? 23.648 0.456 11.776 1.00 15.60 100 GLU A O 1
ATOM 674 N N . ARG A 1 101 ? 23.226 -1.711 11.631 1.00 15.48 101 ARG A N 1
ATOM 675 C CA . ARG A 1 101 ? 23.543 -1.945 13.007 1.00 15.63 101 ARG A CA 1
ATOM 676 C C . ARG A 1 101 ? 24.973 -1.696 13.360 1.00 17.17 101 ARG A C 1
ATOM 677 O O . ARG A 1 101 ? 25.958 -2.120 12.710 1.00 20.70 101 ARG A O 1
ATOM 685 N N . GLU A 1 102 ? 25.234 -0.986 14.445 1.00 16.05 102 GLU A N 1
ATOM 686 C CA . GLU A 1 102 ? 26.541 -0.692 15.032 1.00 18.25 102 GLU A CA 1
ATOM 687 C C . GLU A 1 102 ? 26.795 -1.794 16.054 1.00 18.44 102 GLU A C 1
ATOM 688 O O . GLU A 1 102 ? 25.915 -2.665 16.199 1.00 20.47 102 GLU A O 1
ATOM 694 N N . ASP A 1 103 ? 27.809 -1.865 16.816 1.00 16.72 103 ASP A N 1
ATOM 695 C CA . ASP A 1 103 ? 28.128 -2.911 17.824 1.00 17.58 103 ASP A CA 1
ATOM 696 C C . ASP A 1 103 ? 26.939 -3.071 18.729 1.00 16.48 103 ASP A C 1
ATOM 697 O O . ASP A 1 103 ? 26.549 -2.049 19.346 1.00 16.67 103 ASP A O 1
ATOM 702 N N . PRO A 1 104 ? 26.325 -4.229 18.876 1.00 13.49 104 PRO A N 1
ATOM 703 C CA . PRO A 1 104 ? 25.133 -4.345 19.746 1.00 13.69 104 PRO A CA 1
ATOM 704 C C . PRO A 1 104 ? 25.351 -4.661 21.233 1.00 12.58 104 PRO A C 1
ATOM 705 O O . PRO A 1 104 ? 24.347 -4.778 21.981 1.00 14.13 104 PRO A O 1
ATOM 709 N N . ARG A 1 105 ? 26.619 -4.788 21.641 1.00 11.90 105 ARG A N 1
ATOM 710 C CA . ARG A 1 105 ? 26.965 -5.230 22.984 1.00 12.01 105 ARG A CA 1
ATOM 711 C C . ARG A 1 105 ? 26.814 -4.217 24.110 1.00 14.89 105 ARG A C 1
ATOM 712 O O . ARG A 1 105 ? 26.835 -3.021 23.800 1.00 14.25 105 ARG A O 1
ATOM 720 N N . ASP A 1 106 ? 26.618 -4.770 25.265 1.00 13.27 106 ASP A N 1
ATOM 721 C CA . ASP A 1 106 ? 26.682 -3.993 26.505 1.00 12.61 106 ASP A CA 1
ATOM 722 C C . ASP A 1 106 ? 28.163 -3.715 26.810 1.00 17.27 106 ASP A C 1
ATOM 723 O O . ASP A 1 106 ? 29.079 -4.510 26.467 1.00 18.28 106 ASP A O 1
ATOM 728 N N . ALA A 1 107 ? 28.480 -2.678 27.543 1.00 17.29 107 ALA A N 1
ATOM 729 C CA . ALA A 1 107 ? 29.835 -2.308 27.961 1.00 17.98 107 ALA A CA 1
ATOM 730 C C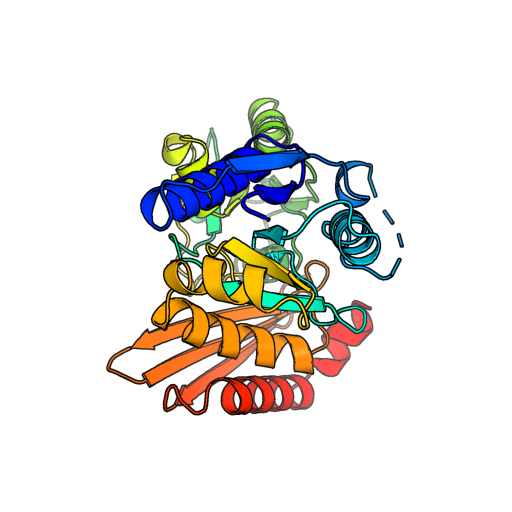 . ALA A 1 107 ? 29.915 -2.202 29.463 1.00 17.00 107 ALA A C 1
ATOM 731 O O . ALA A 1 107 ? 28.977 -1.726 30.107 1.00 18.29 107 ALA A O 1
ATOM 733 N N . PHE A 1 108 ? 31.040 -2.609 30.000 1.00 16.57 108 PHE A N 1
ATOM 734 C CA . PHE A 1 108 ? 31.419 -2.498 31.410 1.00 17.10 108 PHE A CA 1
ATOM 735 C C . PHE A 1 108 ? 32.287 -1.169 31.412 1.00 17.17 108 PHE A C 1
ATOM 736 O O . PHE A 1 108 ? 33.278 -1.035 30.681 1.00 17.87 108 PHE A O 1
ATOM 744 N N . VAL A 1 109 ? 31.848 -0.247 32.232 1.00 16.92 109 VAL A N 1
ATOM 745 C CA . VAL A 1 109 ? 32.472 1.073 32.397 1.00 17.43 109 VAL A CA 1
ATOM 746 C C . VAL A 1 109 ? 32.834 1.256 33.866 1.00 16.84 109 VAL A C 1
ATOM 747 O O . VAL A 1 109 ? 32.040 1.123 34.791 1.00 17.41 109 VAL A O 1
ATOM 751 N N . SER A 1 110 ? 34.125 1.495 34.131 1.00 19.91 110 SER A N 1
ATOM 752 C CA . SER A 1 110 ? 34.530 1.661 35.532 1.00 22.50 110 SER A CA 1
ATOM 753 C C . SER A 1 110 ? 35.797 2.511 35.604 1.00 23.48 110 SER A C 1
ATOM 754 O O . SER A 1 110 ? 36.585 2.359 34.674 1.00 26.98 110 SER A O 1
ATOM 757 N N . ASN A 1 111 ? 36.007 3.324 36.628 1.00 26.19 111 ASN A N 1
ATOM 758 C CA . ASN A 1 111 ? 37.296 4.077 36.676 1.00 27.81 111 ASN A CA 1
ATOM 759 C C . ASN A 1 111 ? 38.365 3.243 37.428 1.00 27.21 111 ASN A C 1
ATOM 760 O O . ASN A 1 111 ? 39.514 3.206 36.961 1.00 27.85 111 ASN A O 1
ATOM 765 N N . ASN A 1 112 ? 37.915 2.621 38.493 1.00 28.65 112 ASN A N 1
ATOM 766 C CA . ASN A 1 112 ? 38.826 1.867 39.346 1.00 31.14 112 ASN A CA 1
ATOM 767 C C . ASN A 1 112 ? 39.027 0.404 39.004 1.00 33.38 112 ASN A C 1
ATOM 768 O O . ASN A 1 112 ? 40.050 -0.059 39.561 1.00 35.78 112 ASN A O 1
ATOM 773 N N . TYR A 1 113 ? 38.144 -0.261 38.301 1.00 32.77 113 TYR A N 1
ATOM 774 C CA . TYR A 1 113 ? 38.305 -1.709 38.005 1.00 31.37 113 TYR A CA 1
ATOM 775 C C . TYR A 1 113 ? 38.428 -2.014 36.544 1.00 33.08 113 TYR A C 1
ATOM 776 O O . TYR A 1 113 ? 37.848 -1.284 35.707 1.00 32.54 113 TYR A O 1
ATOM 785 N N . ASP A 1 114 ? 39.130 -3.071 36.184 1.00 31.89 114 ASP A N 1
ATOM 786 C CA . ASP A 1 114 ? 39.386 -3.447 34.794 1.00 34.75 114 ASP A CA 1
ATOM 787 C C . ASP A 1 114 ? 38.385 -4.391 34.152 1.00 31.63 114 ASP A C 1
ATOM 788 O O . ASP A 1 114 ? 38.270 -4.476 32.907 1.00 33.44 114 ASP A O 1
ATOM 793 N N . SER A 1 115 ? 37.628 -5.067 34.990 1.00 30.74 115 SER A N 1
ATOM 794 C CA . SER A 1 115 ? 36.617 -6.019 34.526 1.00 28.50 115 SER A CA 1
ATOM 795 C C . SER A 1 115 ? 35.634 -6.298 35.643 1.00 27.00 115 SER A C 1
ATOM 796 O O . SER A 1 115 ? 35.872 -5.956 36.814 1.00 26.69 115 SER A O 1
ATOM 799 N N . LEU A 1 116 ? 34.560 -6.997 35.232 1.00 27.79 116 LEU A N 1
ATOM 800 C CA . LEU A 1 116 ? 33.524 -7.438 36.186 1.00 27.20 116 LEU A CA 1
ATOM 801 C C . LEU A 1 116 ? 34.114 -8.382 37.235 1.00 28.03 116 LEU A C 1
ATOM 802 O O . LEU A 1 116 ? 33.743 -8.256 38.395 1.00 28.34 116 LEU A O 1
ATOM 807 N N . ASP A 1 117 ? 35.035 -9.240 36.852 1.00 30.93 117 ASP A N 1
ATOM 808 C CA . ASP A 1 117 ? 35.679 -10.222 37.755 1.00 33.11 117 ASP A CA 1
ATOM 809 C C . ASP A 1 117 ? 36.523 -9.533 38.826 1.00 33.81 117 ASP A C 1
ATOM 810 O O . ASP A 1 117 ? 36.581 -10.086 39.942 1.00 36.05 117 ASP A O 1
ATOM 815 N N . ALA A 1 118 ? 37.134 -8.413 38.510 1.00 32.06 118 ALA A N 1
ATOM 816 C CA . ALA A 1 118 ? 37.910 -7.632 39.452 1.00 31.46 118 ALA A CA 1
ATOM 817 C C . ALA A 1 118 ? 37.030 -6.960 40.472 1.00 32.10 118 ALA A C 1
ATOM 818 O O . ALA A 1 118 ? 37.580 -6.538 41.510 1.00 33.19 118 ALA A O 1
ATOM 820 N N . LEU A 1 119 ? 35.724 -6.729 40.375 1.00 31.30 119 LEU A N 1
ATOM 821 C CA . LEU A 1 119 ? 35.008 -6.067 41.476 1.00 31.07 119 LEU A CA 1
ATOM 822 C C . LEU A 1 119 ? 34.941 -6.940 42.723 1.00 32.19 119 LEU A C 1
ATOM 823 O O . LEU A 1 119 ? 34.367 -8.045 42.674 1.00 31.60 119 LEU A O 1
ATOM 828 N N . PRO A 1 120 ? 35.238 -6.380 43.867 1.00 32.42 120 PRO A N 1
ATOM 829 C CA . PRO A 1 120 ? 35.097 -7.100 45.147 1.00 32.40 120 PRO A CA 1
ATOM 830 C C . PRO A 1 120 ? 33.634 -7.206 45.524 1.00 30.28 120 PRO A C 1
ATOM 831 O O . PRO A 1 120 ? 32.730 -6.514 45.011 1.00 28.69 120 PRO A O 1
ATOM 835 N N . ALA A 1 121 ? 33.299 -8.143 46.390 1.00 27.72 121 ALA A N 1
ATOM 836 C CA . ALA A 1 121 ? 31.935 -8.383 46.848 1.00 27.64 121 ALA A CA 1
ATOM 837 C C . ALA A 1 121 ? 31.386 -7.063 47.410 1.00 29.11 121 ALA A C 1
ATOM 838 O O . ALA A 1 121 ? 32.260 -6.366 47.991 1.00 32.08 121 ALA A O 1
ATOM 840 N N . GLY A 1 122 ? 30.117 -6.798 47.310 1.00 27.61 122 GLY A N 1
ATOM 841 C CA . GLY A 1 122 ? 29.557 -5.563 47.846 1.00 29.85 122 GLY A CA 1
ATOM 842 C C . GLY A 1 122 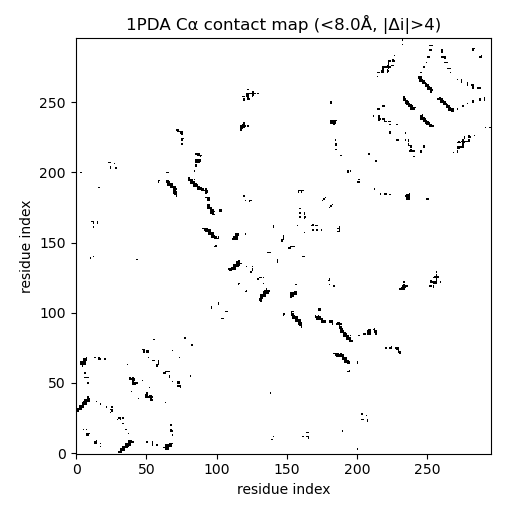? 29.743 -4.342 46.942 1.00 29.07 122 GLY A C 1
ATOM 843 O O . GLY A 1 122 ? 29.212 -3.290 47.368 1.00 31.68 122 GLY A O 1
ATOM 844 N N . SER A 1 123 ? 30.486 -4.385 45.875 1.00 27.97 123 SER A N 1
ATOM 845 C CA . SER A 1 123 ? 30.687 -3.284 44.916 1.00 24.33 123 SER A CA 1
ATOM 846 C C . SER A 1 123 ? 29.327 -2.903 44.332 1.00 24.89 123 SER A C 1
ATOM 847 O O . SER A 1 123 ? 28.398 -3.704 44.312 1.00 24.37 123 SER A O 1
ATOM 850 N N . ILE A 1 124 ? 29.162 -1.621 43.964 1.00 21.21 124 ILE A N 1
ATOM 851 C CA . ILE A 1 124 ? 27.869 -1.130 43.483 1.00 23.80 124 ILE A CA 1
ATOM 852 C C . ILE A 1 124 ? 27.954 -0.862 41.984 1.00 21.02 124 ILE A C 1
ATOM 853 O O . ILE A 1 124 ? 28.821 -0.140 41.490 1.00 22.87 124 ILE A O 1
ATOM 858 N N . VAL A 1 125 ? 27.051 -1.530 41.297 1.00 22.87 125 VAL A N 1
ATOM 859 C CA . VAL A 1 125 ? 26.915 -1.450 39.826 1.00 19.36 125 VAL A CA 1
ATOM 860 C C . VAL A 1 125 ? 25.604 -0.758 39.496 1.00 16.10 125 VAL A C 1
ATOM 861 O O . VAL A 1 125 ? 24.480 -1.138 39.894 1.00 19.01 125 VAL A O 1
ATOM 865 N N . GLY A 1 126 ? 25.736 0.303 38.644 1.00 16.92 126 GLY A N 1
ATOM 866 C CA . GLY A 1 126 ? 24.503 1.020 38.294 1.00 14.10 126 GLY A CA 1
ATOM 867 C C . GLY A 1 126 ? 23.917 0.673 36.921 1.00 14.79 126 GLY A C 1
ATOM 868 O O . GLY A 1 126 ? 24.570 0.744 35.881 1.00 16.76 126 GLY A O 1
ATOM 869 N N . THR A 1 127 ? 22.656 0.403 36.979 1.00 14.94 127 THR A N 1
ATOM 870 C CA . THR A 1 127 ? 21.755 0.134 35.824 1.00 14.23 127 THR A CA 1
ATOM 871 C C . THR A 1 127 ? 20.358 0.059 36.312 1.00 15.73 127 THR A C 1
ATOM 872 O O . THR A 1 127 ? 19.941 -0.479 37.370 1.00 18.27 127 THR A O 1
ATOM 876 N N . SER A 1 128 ? 19.431 0.654 35.503 1.00 13.59 128 SER A N 1
ATOM 877 C CA . SER A 1 128 ? 18.012 0.553 35.724 1.00 16.65 128 SER A CA 1
ATOM 878 C C . SER A 1 128 ? 17.356 -0.477 34.809 1.00 18.73 128 SER A C 1
ATOM 879 O O . SER A 1 128 ? 16.142 -0.547 34.738 1.00 19.09 128 SER A O 1
ATOM 882 N N . SER A 1 129 ? 18.166 -1.249 34.056 1.00 15.73 129 SER A N 1
ATOM 883 C CA . SER A 1 129 ? 17.618 -2.277 33.150 1.00 14.85 129 SER A CA 1
ATOM 884 C C . SER A 1 129 ? 17.479 -3.628 33.869 1.00 14.22 129 SER A C 1
ATOM 885 O O . SER A 1 129 ? 18.490 -4.128 34.373 1.00 14.19 129 SER A O 1
ATOM 888 N N . LEU A 1 130 ? 16.266 -4.124 33.916 1.00 14.76 130 LEU A N 1
ATOM 889 C CA . LEU A 1 130 ? 16.049 -5.446 34.596 1.00 14.92 130 LEU A CA 1
ATOM 890 C C . LEU A 1 130 ? 16.764 -6.510 33.693 1.00 16.46 130 LEU A C 1
ATOM 891 O O . LEU A 1 130 ? 17.083 -7.502 34.353 1.00 14.05 130 LEU A O 1
ATOM 896 N N . ARG A 1 131 ? 16.791 -6.299 32.405 1.00 15.57 131 ARG A N 1
ATOM 897 C CA . ARG A 1 131 ? 17.509 -7.233 31.476 1.00 14.46 131 ARG A CA 1
ATOM 898 C C . ARG A 1 131 ? 18.922 -7.323 31.967 1.00 16.15 131 ARG A C 1
ATOM 899 O O . ARG A 1 131 ? 19.524 -8.435 32.203 1.00 14.13 131 ARG A O 1
ATOM 907 N N . ARG A 1 132 ? 19.652 -6.215 32.232 1.00 12.77 132 ARG A N 1
ATOM 908 C CA . ARG A 1 132 ? 21.032 -6.186 32.635 1.00 13.98 132 ARG A CA 1
ATOM 909 C C . ARG A 1 132 ? 21.141 -6.719 34.071 1.00 14.71 132 ARG A C 1
ATOM 910 O O . ARG A 1 132 ? 22.108 -7.486 34.298 1.00 13.87 132 ARG A O 1
ATOM 918 N N . GLN A 1 133 ? 20.259 -6.333 34.934 1.00 14.13 133 GLN A N 1
ATOM 919 C CA . GLN A 1 133 ? 20.309 -6.778 36.339 1.00 15.93 133 GLN A CA 1
ATOM 920 C C . GLN A 1 133 ? 20.146 -8.322 36.521 1.00 14.45 133 GLN A C 1
ATOM 921 O O . GLN A 1 133 ? 20.992 -8.822 37.299 1.00 16.13 133 GLN A O 1
ATOM 927 N N . CYS A 1 134 ? 19.173 -8.886 35.908 1.00 15.92 134 CYS A N 1
ATOM 928 C CA . CYS A 1 134 ? 18.926 -10.374 36.093 1.00 15.48 134 CYS A CA 1
ATOM 929 C C . CYS A 1 134 ? 20.174 -11.147 35.717 1.00 15.71 134 CYS A C 1
ATOM 930 O O . CYS A 1 134 ? 20.543 -12.086 36.445 1.00 17.47 134 CYS A O 1
ATOM 933 N N . GLN A 1 135 ? 20.839 -10.778 34.624 1.00 14.31 135 GLN A N 1
ATOM 934 C CA . GLN A 1 135 ? 22.020 -11.480 34.126 1.00 14.99 135 GLN A CA 1
ATOM 935 C C . GLN A 1 135 ? 23.207 -11.302 35.035 1.00 16.80 135 GLN A C 1
ATOM 936 O O . GLN A 1 135 ? 24.024 -12.202 35.279 1.00 16.29 135 GLN A O 1
ATOM 942 N N . LEU A 1 136 ? 23.471 -10.107 35.543 1.00 16.42 136 LEU A N 1
ATOM 943 C CA . LEU A 1 136 ? 24.550 -9.853 36.465 1.00 18.51 136 LEU A CA 1
ATOM 944 C C . LEU A 1 136 ? 24.236 -10.573 37.782 1.00 15.25 136 LEU A C 1
ATOM 945 O O . LEU A 1 136 ? 25.256 -11.127 38.264 1.00 18.54 136 LEU A O 1
ATOM 950 N N . ALA A 1 137 ? 23.085 -10.616 38.328 1.00 16.42 137 ALA A N 1
ATOM 951 C CA . ALA A 1 137 ? 22.710 -11.158 39.604 1.00 17.72 137 ALA A CA 1
ATOM 952 C C . ALA A 1 137 ? 22.823 -12.709 39.513 1.00 20.28 137 ALA A C 1
ATOM 953 O O . ALA A 1 137 ? 23.206 -13.301 40.512 1.00 20.24 137 ALA A O 1
ATOM 955 N N . GLU A 1 138 ? 22.562 -13.177 38.319 1.00 19.31 138 GLU A N 1
ATOM 956 C CA . GLU A 1 138 ? 22.666 -14.644 38.078 1.00 20.34 138 GLU A CA 1
ATOM 957 C C . GLU A 1 138 ? 24.087 -15.043 38.314 1.00 17.77 138 GLU A C 1
ATOM 958 O O . GLU A 1 138 ? 24.295 -16.048 39.054 1.00 21.78 138 GLU A O 1
ATOM 964 N N . ARG A 1 139 ? 25.115 -14.441 37.769 1.00 17.44 139 ARG A N 1
ATOM 965 C CA . ARG A 1 139 ? 26.505 -14.750 37.903 1.00 20.94 139 ARG A CA 1
ATOM 966 C C . ARG A 1 139 ? 27.223 -14.302 39.153 1.00 19.82 139 ARG A C 1
ATOM 967 O O . ARG A 1 139 ? 28.128 -15.010 39.591 1.00 19.45 139 ARG A O 1
ATOM 975 N N . ARG A 1 140 ? 26.762 -13.139 39.640 1.00 18.96 140 ARG A N 1
ATOM 976 C CA . ARG A 1 140 ? 27.492 -12.533 40.781 1.00 20.81 140 ARG A CA 1
ATOM 977 C C . ARG A 1 140 ? 26.522 -12.023 41.816 1.00 22.70 140 ARG A C 1
ATOM 978 O O . ARG A 1 140 ? 26.255 -10.805 41.819 1.00 21.84 140 ARG A O 1
ATOM 986 N N . PRO A 1 141 ? 25.944 -12.849 42.659 1.00 20.99 141 PRO A N 1
ATOM 987 C CA . PRO A 1 141 ? 24.958 -12.392 43.597 1.00 22.66 141 PRO A CA 1
ATOM 988 C C . PRO A 1 141 ? 25.520 -11.516 44.751 1.00 20.00 141 PRO A C 1
ATOM 989 O O . PRO A 1 141 ? 24.660 -11.081 45.520 1.00 24.88 141 PRO A O 1
ATOM 993 N N . ASP A 1 142 ? 26.795 -11.361 44.806 1.00 21.66 142 ASP A N 1
ATOM 994 C CA . ASP A 1 142 ? 27.522 -10.631 45.838 1.00 22.32 142 ASP A CA 1
ATOM 995 C C . ASP A 1 142 ? 27.593 -9.118 45.453 1.00 23.33 142 ASP A C 1
ATOM 996 O O . ASP A 1 142 ? 28.003 -8.291 46.287 1.00 24.99 142 ASP A O 1
ATOM 1001 N N . LEU A 1 143 ? 27.286 -8.800 44.223 1.00 22.30 143 LEU A N 1
ATOM 1002 C CA . LEU A 1 143 ? 27.329 -7.359 43.801 1.00 20.75 143 LEU A CA 1
ATOM 1003 C C . LEU A 1 143 ? 26.025 -6.748 44.153 1.00 21.01 143 LEU A C 1
ATOM 1004 O O . LEU A 1 143 ? 24.937 -7.334 44.238 1.00 21.67 143 LEU A O 1
ATOM 1009 N N . ILE A 1 144 ? 26.062 -5.414 44.404 1.00 21.60 144 ILE A N 1
ATOM 1010 C CA . ILE A 1 144 ? 24.823 -4.653 44.695 1.00 23.21 144 ILE A CA 1
ATOM 1011 C C . ILE A 1 144 ? 24.432 -3.858 43.394 1.00 20.78 144 ILE A C 1
ATOM 1012 O O . ILE A 1 144 ? 25.341 -3.217 42.888 1.00 20.74 144 ILE A O 1
ATOM 1017 N N . ILE A 1 145 ? 23.229 -4.110 42.907 1.00 21.07 145 ILE A N 1
ATOM 1018 C CA . ILE A 1 145 ? 22.765 -3.506 41.639 1.00 21.89 145 ILE A CA 1
ATOM 1019 C C . ILE A 1 145 ? 21.783 -2.410 42.034 1.00 22.62 145 ILE A C 1
ATOM 1020 O O . ILE A 1 145 ? 20.781 -2.656 42.692 1.00 24.53 145 ILE A O 1
ATOM 1025 N N . ARG A 1 146 ? 22.139 -1.186 41.687 1.00 22.63 146 ARG A N 1
ATOM 1026 C CA . ARG A 1 146 ? 21.359 0.018 42.096 1.00 21.75 146 ARG A CA 1
ATOM 1027 C C . ARG A 1 146 ? 20.889 0.768 40.842 1.00 20.88 146 ARG A C 1
ATOM 1028 O O . ARG A 1 146 ? 21.627 0.816 39.888 1.00 17.66 146 ARG A O 1
ATOM 1036 N N . SER A 1 147 ? 19.663 1.197 40.831 1.00 20.20 147 SER A N 1
ATOM 1037 C CA . SER A 1 147 ? 19.074 1.927 39.711 1.00 22.06 147 SER A CA 1
ATOM 1038 C C . SER A 1 147 ? 19.918 3.154 39.411 1.00 20.84 147 SER A C 1
ATOM 1039 O O . SER A 1 147 ? 20.576 3.762 40.266 1.00 20.51 147 SER A O 1
ATOM 1042 N N . LEU A 1 148 ? 19.965 3.520 38.147 1.00 20.78 148 LEU A N 1
ATOM 1043 C CA . LEU A 1 148 ? 20.692 4.636 37.611 1.00 19.27 148 LEU A CA 1
ATOM 1044 C C . LEU A 1 148 ? 19.835 5.099 36.423 1.00 21.32 148 LEU A C 1
ATOM 1045 O O . LEU A 1 148 ? 19.485 4.258 35.592 1.00 22.00 148 LEU A O 1
ATOM 1050 N N . ARG A 1 149 ? 19.543 6.381 36.399 1.00 20.95 149 ARG A N 1
ATOM 1051 C CA . ARG A 1 149 ? 18.728 6.951 35.324 1.00 20.52 149 ARG A CA 1
ATOM 1052 C C . ARG A 1 149 ? 19.494 8.156 34.747 1.00 18.98 149 ARG A C 1
ATOM 1053 O O . ARG A 1 149 ? 20.390 8.695 35.424 1.00 20.50 149 ARG A O 1
ATOM 1061 N N . GLY A 1 150 ? 19.134 8.535 33.503 1.00 18.38 150 GLY A N 1
ATOM 1062 C CA . GLY A 1 150 ? 19.773 9.767 32.976 1.00 16.90 150 GLY A CA 1
ATOM 1063 C C . GLY A 1 150 ? 20.401 9.595 31.631 1.00 19.06 150 GLY A C 1
ATOM 1064 O O . GLY A 1 150 ? 20.581 8.432 31.180 1.00 17.91 150 GLY A O 1
ATOM 1065 N N . ASN A 1 151 ? 20.714 10.672 30.916 1.00 16.68 151 ASN A N 1
ATOM 1066 C CA . ASN A 1 151 ? 21.413 10.602 29.624 1.00 15.31 151 ASN A CA 1
ATOM 1067 C C . ASN A 1 151 ? 22.818 10.023 29.829 1.00 13.90 151 ASN A C 1
ATOM 1068 O O . ASN A 1 151 ? 23.281 10.075 30.996 1.00 15.65 151 ASN A O 1
ATOM 1073 N N . VAL A 1 152 ? 23.491 9.591 28.774 1.00 16.24 152 VAL A N 1
ATOM 1074 C CA . VAL A 1 152 ? 24.849 9.047 28.906 1.00 16.76 152 VAL A CA 1
ATOM 1075 C C . VAL A 1 152 ? 25.784 9.968 29.716 1.00 19.85 152 VAL A C 1
ATOM 1076 O O . VAL A 1 152 ? 26.377 9.481 30.695 1.00 16.03 152 VAL A O 1
ATOM 1080 N N . GLY A 1 153 ? 25.862 11.296 29.421 1.00 16.20 153 GLY A N 1
ATOM 1081 C CA . GLY A 1 153 ? 26.770 12.135 30.220 1.00 17.44 153 GLY A CA 1
ATOM 1082 C C . GLY A 1 153 ? 26.402 12.254 31.690 1.00 16.07 153 GLY A C 1
ATOM 1083 O O . GLY A 1 153 ? 27.365 12.418 32.505 1.00 18.91 153 GLY A O 1
ATOM 1084 N N . THR A 1 154 ? 25.168 12.275 32.140 1.00 14.77 154 THR A N 1
ATOM 1085 C CA . THR A 1 154 ? 24.679 12.301 33.478 1.00 16.17 154 THR A CA 1
ATOM 1086 C C . THR A 1 154 ? 25.086 10.982 34.176 1.00 18.62 154 THR A C 1
ATOM 1087 O O . THR A 1 154 ? 25.585 10.991 35.314 1.00 17.26 154 THR A O 1
ATOM 1091 N N . ARG A 1 155 ? 24.978 9.888 33.414 1.00 18.10 155 ARG A N 1
ATOM 1092 C CA . ARG A 1 155 ? 25.388 8.565 34.070 1.00 16.67 155 ARG A CA 1
ATOM 1093 C C . ARG A 1 155 ? 26.885 8.547 34.263 1.00 14.25 155 ARG A C 1
ATOM 1094 O O . ARG A 1 155 ? 27.350 8.124 35.367 1.00 16.95 155 ARG A O 1
ATOM 1102 N N . LEU A 1 156 ? 27.679 8.924 33.332 1.00 12.46 156 LEU A N 1
ATOM 1103 C CA . LEU A 1 156 ? 29.128 8.993 33.461 1.00 14.14 156 LEU A CA 1
ATOM 1104 C C . LEU A 1 156 ? 29.483 9.953 34.617 1.00 18.47 156 LEU A C 1
ATOM 1105 O O . LEU A 1 156 ? 30.426 9.657 35.378 1.00 17.29 156 LEU A O 1
ATOM 1110 N N . SER A 1 157 ? 28.761 11.078 34.774 1.00 17.79 157 SER A N 1
ATOM 1111 C CA . SER A 1 157 ? 29.094 11.925 35.945 1.00 19.43 157 SER A CA 1
ATOM 1112 C C . SER A 1 157 ? 28.908 11.217 37.291 1.00 18.68 157 SER A C 1
ATOM 1113 O O . SER A 1 157 ? 29.794 11.472 38.142 1.00 21.01 157 SER A O 1
ATOM 1116 N N . LYS A 1 158 ? 27.829 10.508 37.509 1.00 18.46 158 LYS A N 1
ATOM 1117 C CA . LYS A 1 158 ? 27.518 9.803 38.756 1.00 19.67 158 LYS A CA 1
ATOM 1118 C C . LYS A 1 158 ? 28.573 8.719 39.021 1.00 20.56 158 LYS A C 1
ATOM 1119 O O . LYS A 1 158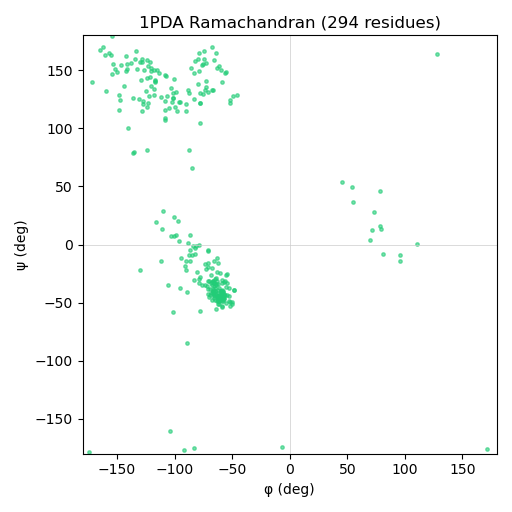 ? 28.962 8.608 40.196 1.00 21.36 158 LYS A O 1
ATOM 1125 N N . LEU A 1 159 ? 29.094 8.101 37.985 1.00 21.06 159 LEU A N 1
ATOM 1126 C CA . LEU A 1 159 ? 30.212 7.176 38.164 1.00 21.25 159 LEU A CA 1
ATOM 1127 C C . LEU A 1 159 ? 31.426 7.952 38.679 1.00 23.13 159 LEU A C 1
ATOM 1128 O O . LEU A 1 159 ? 32.108 7.628 39.673 1.00 20.89 159 LEU A O 1
ATOM 1133 N N . ASP A 1 160 ? 31.846 8.996 37.955 1.00 22.74 160 ASP A N 1
ATOM 1134 C CA . ASP A 1 160 ? 33.009 9.840 38.300 1.00 24.23 160 ASP A CA 1
ATOM 1135 C C . ASP A 1 160 ? 32.826 10.469 39.673 1.00 23.52 160 ASP A C 1
ATOM 1136 O O . ASP A 1 160 ? 33.867 10.636 40.346 1.00 24.65 160 ASP A O 1
ATOM 1141 N N . ASN A 1 161 ? 31.685 10.771 40.162 1.00 25.26 161 ASN A N 1
ATOM 1142 C CA . ASN A 1 161 ? 31.470 11.343 41.493 1.00 27.34 161 ASN A CA 1
ATOM 1143 C C . ASN A 1 161 ? 31.567 10.234 42.565 1.00 29.97 161 ASN A C 1
ATOM 1144 O O . ASN A 1 161 ? 31.341 10.586 43.758 1.00 29.87 161 ASN A O 1
ATOM 1149 N N . GLY A 1 162 ? 31.813 8.979 42.189 1.00 28.32 162 GLY A N 1
ATOM 1150 C CA . GLY A 1 162 ? 31.870 7.884 43.166 1.00 27.62 162 GLY A CA 1
ATOM 1151 C C . GLY A 1 162 ? 30.551 7.350 43.619 1.00 26.83 162 GLY A C 1
ATOM 1152 O O . GLY A 1 162 ? 30.515 6.594 44.638 1.00 29.44 162 GLY A O 1
ATOM 1153 N N . GLU A 1 163 ? 29.383 7.598 43.035 1.00 23.91 163 GLU A N 1
ATOM 1154 C CA . GLU A 1 163 ? 28.175 7.010 43.507 1.00 23.77 163 GLU A CA 1
ATOM 1155 C C . GLU A 1 163 ? 28.022 5.467 43.159 1.00 22.60 163 GLU A C 1
ATOM 1156 O O . GLU A 1 163 ? 27.127 4.829 43.724 1.00 23.95 163 GLU A O 1
ATOM 1162 N N . TYR A 1 164 ? 28.798 5.006 42.235 1.00 23.23 164 TYR A N 1
ATOM 1163 C CA . TYR A 1 164 ? 28.815 3.619 41.712 1.00 21.66 164 TYR A CA 1
ATOM 1164 C C . TYR A 1 164 ? 30.262 3.254 41.477 1.00 22.58 164 TYR A C 1
ATOM 1165 O O . TYR A 1 164 ? 31.169 4.050 41.095 1.00 23.73 164 TYR A O 1
ATOM 1174 N N . ASP A 1 165 ? 30.534 1.906 41.612 1.00 19.46 165 ASP A N 1
ATOM 1175 C CA . ASP A 1 165 ? 31.876 1.383 41.283 1.00 19.96 165 ASP A CA 1
ATOM 1176 C C . ASP A 1 165 ? 32.042 1.117 39.796 1.00 17.88 165 ASP A C 1
ATOM 1177 O O . ASP A 1 165 ? 33.140 1.167 39.231 1.00 21.21 165 ASP A O 1
ATOM 1182 N N . ALA A 1 166 ? 30.900 0.772 39.179 1.00 19.61 166 ALA A N 1
ATOM 1183 C CA . ALA A 1 166 ? 30.879 0.550 37.735 1.00 18.03 166 ALA A CA 1
ATOM 1184 C C . ALA A 1 166 ? 29.441 0.754 37.290 1.00 14.11 166 ALA A C 1
ATOM 1185 O O . ALA A 1 166 ? 28.482 0.707 38.088 1.00 17.88 166 ALA A O 1
ATOM 1187 N N . ILE A 1 167 ? 29.294 0.903 35.984 1.00 15.21 167 ILE A N 1
ATOM 1188 C CA . ILE A 1 167 ? 27.971 1.010 35.355 1.00 14.13 167 ILE A CA 1
ATOM 1189 C C . ILE A 1 167 ? 28.017 0.253 34.020 1.00 14.77 167 ILE A C 1
ATOM 1190 O O . ILE A 1 167 ? 29.105 0.003 33.478 1.00 17.58 167 ILE A O 1
ATOM 1195 N N . ILE A 1 168 ? 26.818 -0.064 33.520 1.00 15.88 168 ILE A N 1
ATOM 1196 C CA . ILE A 1 168 ? 26.720 -0.802 32.226 1.00 15.04 168 ILE A CA 1
ATOM 1197 C C . ILE A 1 168 ? 25.979 0.099 31.249 1.00 15.61 168 ILE A C 1
ATOM 1198 O O . ILE A 1 168 ? 24.893 0.584 31.653 1.00 18.21 168 ILE A O 1
ATOM 1203 N N . LEU A 1 169 ? 26.555 0.295 30.105 1.00 15.40 169 LEU A N 1
ATOM 1204 C CA . LEU A 1 169 ? 25.913 1.086 29.035 1.00 17.60 169 LEU A CA 1
ATOM 1205 C C . LEU A 1 169 ? 26.007 0.387 27.705 1.00 17.56 169 LEU A C 1
ATOM 1206 O O . LEU A 1 169 ? 26.840 -0.521 27.636 1.00 20.27 169 LEU A O 1
ATOM 1211 N N . ALA A 1 170 ? 25.310 0.748 26.656 1.00 15.28 170 ALA A N 1
ATOM 1212 C CA . ALA A 1 170 ? 25.484 0.177 25.356 1.00 14.90 170 ALA A CA 1
ATOM 1213 C C . ALA A 1 170 ? 26.775 0.676 24.781 1.00 17.33 170 ALA A C 1
ATOM 1214 O O . ALA A 1 170 ? 27.100 1.878 24.809 1.00 16.34 170 ALA A O 1
ATOM 1216 N N . VAL A 1 171 ? 27.622 -0.126 24.162 1.00 14.51 171 VAL A N 1
ATOM 1217 C CA . VAL A 1 171 ? 28.821 0.210 23.422 1.00 14.79 171 VAL A CA 1
ATOM 1218 C C . VAL A 1 171 ? 28.418 1.210 22.305 1.00 16.10 171 VAL A C 1
ATOM 1219 O O . VAL A 1 171 ? 29.202 2.173 22.118 1.00 15.58 171 VAL A O 1
ATOM 1223 N N . ALA A 1 172 ? 27.330 1.048 21.572 1.00 14.02 172 ALA A N 1
ATOM 1224 C CA . ALA A 1 172 ? 26.989 1.905 20.440 1.00 16.49 172 ALA A CA 1
ATOM 1225 C C . ALA A 1 172 ? 26.908 3.385 20.925 1.00 15.48 172 ALA A C 1
ATOM 1226 O O . ALA A 1 172 ? 27.444 4.196 20.114 1.00 19.05 172 ALA A O 1
ATOM 1228 N N . GLY A 1 173 ? 26.257 3.645 22.006 1.00 15.27 173 GLY A N 1
ATOM 1229 C CA . GLY A 1 173 ? 26.050 5.017 22.540 1.00 17.53 173 GLY A CA 1
ATOM 1230 C C . GLY A 1 173 ? 27.405 5.686 22.785 1.00 18.07 173 GLY A C 1
ATOM 1231 O O . GLY A 1 173 ? 27.611 6.870 22.373 1.00 19.05 173 GLY A O 1
ATOM 1232 N N . LEU A 1 174 ? 28.312 4.992 23.450 1.00 16.62 174 LEU A N 1
ATOM 1233 C CA . LEU A 1 174 ? 29.669 5.463 23.797 1.00 16.73 174 LEU A CA 1
ATOM 1234 C C . LEU A 1 174 ? 30.449 5.642 22.550 1.00 17.59 174 LEU A C 1
ATOM 1235 O O . LEU A 1 174 ? 31.141 6.708 22.507 1.00 18.91 174 LEU A O 1
ATOM 1240 N N . LYS A 1 175 ? 30.487 4.771 21.580 1.00 13.98 175 LYS A N 1
ATOM 1241 C CA . LYS A 1 175 ? 31.190 4.957 20.343 1.00 17.25 175 LYS A CA 1
ATOM 1242 C C . LYS A 1 175 ? 30.634 6.174 19.551 1.00 17.95 175 LYS A C 1
ATOM 1243 O O . LYS A 1 175 ? 31.472 6.959 19.085 1.00 19.08 175 LYS A O 1
ATOM 1249 N N . ARG A 1 176 ? 29.379 6.345 19.432 1.00 16.06 176 ARG A N 1
ATOM 1250 C CA . ARG A 1 176 ? 28.813 7.465 18.630 1.00 18.74 176 ARG A CA 1
ATOM 1251 C C . ARG A 1 176 ? 29.158 8.800 19.300 1.00 18.57 176 ARG A C 1
ATOM 1252 O O . ARG A 1 176 ? 29.393 9.794 18.548 1.00 22.51 176 ARG A O 1
ATOM 1260 N N . LEU A 1 177 ? 29.268 8.858 20.606 1.00 18.97 177 LEU A N 1
ATOM 1261 C CA . LEU A 1 177 ? 29.572 10.114 21.337 1.00 21.17 177 LEU A CA 1
ATOM 1262 C C . LEU A 1 177 ? 31.074 10.408 21.393 1.00 22.44 177 LEU A C 1
ATOM 1263 O O . LEU A 1 177 ? 31.510 11.393 22.053 1.00 24.64 177 LEU A O 1
ATOM 1268 N N . GLY A 1 178 ? 31.897 9.547 20.833 1.00 21.81 178 GLY A N 1
ATOM 1269 C CA . GLY A 1 178 ? 33.361 9.644 20.874 1.00 22.80 178 GLY A CA 1
ATOM 1270 C C . GLY A 1 178 ? 33.938 9.304 22.231 1.00 23.97 178 GLY A C 1
ATOM 1271 O O . GLY A 1 178 ? 35.036 9.837 22.545 1.00 24.68 178 GLY A O 1
ATOM 1272 N N . LEU A 1 179 ? 33.303 8.488 23.027 1.00 20.16 179 LEU A N 1
ATOM 1273 C CA . LEU A 1 179 ? 33.658 8.077 24.369 1.00 19.99 179 LEU A CA 1
ATOM 1274 C C . LEU A 1 179 ? 34.091 6.582 24.414 1.00 21.21 179 LEU A C 1
ATOM 1275 O O . LEU A 1 179 ? 34.063 5.917 25.448 1.00 19.23 179 LEU A O 1
ATOM 1280 N N . GLU A 1 180 ? 34.631 6.145 23.313 1.00 23.38 180 GLU A N 1
ATOM 1281 C CA . GLU A 1 180 ? 35.171 4.790 23.171 1.00 28.29 180 GLU A CA 1
ATOM 1282 C C . GLU A 1 180 ? 36.152 4.549 24.306 1.00 28.56 180 GLU A C 1
ATOM 1283 O O . GLU A 1 180 ? 36.216 3.446 24.897 1.00 29.28 180 GLU A O 1
ATOM 1289 N N . SER A 1 181 ? 36.957 5.504 24.764 1.00 27.15 181 SER A N 1
ATOM 1290 C CA . SER A 1 181 ? 37.870 5.258 25.881 1.00 27.89 181 SER A CA 1
ATOM 1291 C C . SER A 1 181 ? 37.201 4.898 27.186 1.00 25.99 181 SER A C 1
ATOM 1292 O O . SER A 1 181 ? 37.890 4.460 28.155 1.00 27.97 181 SER A O 1
ATOM 1295 N N . ARG A 1 182 ? 35.896 5.094 27.417 1.00 23.88 182 ARG A N 1
ATOM 1296 C CA . ARG A 1 182 ? 35.282 4.721 28.691 1.00 21.60 182 ARG A CA 1
ATOM 1297 C C . ARG A 1 182 ? 34.937 3.207 28.680 1.00 21.74 182 ARG A C 1
ATOM 1298 O O . ARG A 1 182 ? 34.389 2.817 29.729 1.00 24.47 182 ARG A O 1
ATOM 1306 N N . ILE A 1 183 ? 35.065 2.552 27.573 1.00 21.41 183 ILE A N 1
ATOM 1307 C CA . ILE A 1 183 ? 34.694 1.094 27.513 1.00 21.36 183 ILE A CA 1
ATOM 1308 C C . ILE A 1 183 ? 35.828 0.299 28.153 1.00 20.23 183 ILE A C 1
ATOM 1309 O O . ILE A 1 183 ? 36.853 0.249 27.451 1.00 23.80 183 ILE A O 1
ATOM 1314 N N . ARG A 1 184 ? 35.741 -0.211 29.329 1.00 21.06 184 ARG A N 1
ATOM 1315 C CA . ARG A 1 184 ? 36.827 -1.025 29.918 1.00 23.71 184 ARG A CA 1
ATOM 1316 C C . ARG A 1 184 ? 36.765 -2.414 29.256 1.00 25.84 184 ARG A C 1
ATOM 1317 O O . ARG A 1 184 ? 37.839 -2.923 28.881 1.00 27.48 184 ARG A O 1
ATOM 1325 N N . ALA A 1 185 ? 35.584 -2.900 28.949 1.00 23.12 185 ALA A N 1
ATOM 1326 C CA . ALA A 1 185 ? 35.306 -4.170 28.271 1.00 24.52 185 ALA A CA 1
ATOM 1327 C C . ALA A 1 185 ? 33.902 -4.209 27.623 1.00 21.96 185 ALA A C 1
ATOM 1328 O O . ALA A 1 185 ? 32.986 -3.856 28.344 1.00 23.45 185 ALA A O 1
ATOM 1330 N N . ALA A 1 186 ? 33.775 -4.612 26.403 1.00 21.71 186 ALA A N 1
ATOM 1331 C CA . ALA A 1 186 ? 32.552 -4.915 25.641 1.00 19.97 186 ALA A CA 1
ATOM 1332 C C . ALA A 1 186 ? 32.157 -6.321 26.166 1.00 21.52 186 ALA A C 1
ATOM 1333 O O . ALA A 1 186 ? 33.007 -7.248 26.105 1.00 24.38 186 ALA A O 1
ATOM 1335 N N . LEU A 1 187 ? 31.043 -6.624 26.721 1.00 15.60 187 LEU A N 1
ATOM 1336 C CA . LEU A 1 187 ? 30.572 -7.886 27.249 1.00 17.56 187 LEU A CA 1
ATOM 1337 C C . LEU A 1 187 ? 30.017 -8.726 26.075 1.00 17.11 187 LEU A C 1
ATOM 1338 O O . LEU A 1 187 ? 29.218 -8.278 25.200 1.00 15.21 187 LEU A O 1
ATOM 1343 N N . PRO A 1 188 ? 30.508 -9.967 25.874 1.00 17.87 188 PRO A N 1
ATOM 1344 C CA . PRO A 1 188 ? 29.925 -10.766 24.772 1.00 16.48 188 PRO A CA 1
ATOM 1345 C C . PRO A 1 188 ? 28.446 -11.014 24.997 1.00 15.34 188 PRO A C 1
ATOM 1346 O O . PRO A 1 188 ? 27.984 -11.035 26.156 1.00 15.49 188 PRO A O 1
ATOM 1350 N N . PRO A 1 189 ? 27.627 -11.227 23.969 1.00 16.63 189 PRO A N 1
ATOM 1351 C CA . PRO A 1 189 ? 26.203 -11.500 24.056 1.00 16.29 189 PRO A CA 1
ATOM 1352 C C . PRO A 1 189 ? 25.891 -12.688 24.934 1.00 17.29 189 PRO A C 1
ATOM 1353 O O . PRO A 1 189 ? 24.846 -12.741 25.599 1.00 16.50 189 PRO A O 1
ATOM 1357 N N . GLU A 1 190 ? 26.892 -13.621 25.046 1.00 22.06 190 GLU A N 1
ATOM 1358 C CA . GLU A 1 190 ? 26.695 -14.804 25.918 1.00 23.67 190 GLU A CA 1
ATOM 1359 C C . GLU A 1 190 ? 26.756 -14.428 27.388 1.00 26.58 190 GLU A C 1
ATOM 1360 O O . GLU A 1 190 ? 26.138 -15.200 28.191 1.00 29.36 190 GLU A O 1
ATOM 1366 N N . ILE A 1 191 ? 27.367 -13.311 27.758 1.00 21.96 191 ILE A N 1
ATOM 1367 C CA . ILE A 1 191 ? 27.434 -12.845 29.178 1.00 21.90 191 ILE A CA 1
ATOM 1368 C C . ILE A 1 191 ? 26.297 -11.841 29.477 1.00 19.21 191 ILE A C 1
ATOM 1369 O O . ILE A 1 191 ? 25.713 -11.802 30.577 1.00 21.16 191 ILE A O 1
ATOM 1374 N N . SER A 1 192 ? 26.003 -11.004 28.485 1.00 16.58 192 SER A N 1
ATOM 1375 C CA . SER A 1 192 ? 24.895 -10.011 28.676 1.00 15.08 192 SER A CA 1
ATOM 1376 C C . SER A 1 192 ? 24.140 -9.949 27.362 1.00 15.57 192 SER A C 1
ATOM 1377 O O . SER A 1 192 ? 24.633 -9.322 26.394 1.00 16.17 192 SER A O 1
ATOM 1380 N N . LEU A 1 193 ? 23.001 -10.615 27.223 1.00 11.24 193 LEU A N 1
ATOM 1381 C CA . LEU A 1 193 ? 22.329 -10.661 25.928 1.00 12.80 193 LEU A CA 1
ATOM 1382 C C . LEU A 1 193 ? 21.702 -9.256 25.691 1.00 11.59 193 LEU A C 1
ATOM 1383 O O . LEU A 1 193 ? 20.985 -8.835 26.618 1.00 13.98 193 LEU A O 1
ATOM 1388 N N . PRO A 1 194 ? 21.924 -8.742 24.497 1.00 13.14 194 PRO A N 1
ATOM 1389 C CA . PRO A 1 194 ? 21.404 -7.353 24.252 1.00 12.44 194 PRO A CA 1
ATOM 1390 C C . PRO A 1 194 ? 19.949 -7.187 24.252 1.00 14.77 194 PRO A C 1
ATOM 1391 O O . PRO A 1 194 ? 19.129 -8.129 24.074 1.00 12.92 194 PRO A O 1
ATOM 1395 N N . ALA A 1 195 ? 19.496 -5.912 24.480 1.00 12.96 195 ALA A N 1
ATOM 1396 C CA . ALA A 1 195 ? 18.062 -5.642 24.337 1.00 11.95 195 ALA A CA 1
ATOM 1397 C C . ALA A 1 195 ? 17.713 -5.655 22.858 1.00 9.00 195 ALA A C 1
ATOM 1398 O O . ALA A 1 195 ? 18.555 -5.437 21.998 1.00 12.10 195 ALA A O 1
ATOM 1400 N N . VAL A 1 196 ? 16.440 -5.925 22.611 1.00 11.33 196 VAL A N 1
ATOM 1401 C CA . VAL A 1 196 ? 15.944 -5.932 21.213 1.00 13.93 196 VAL A CA 1
ATOM 1402 C C . VAL A 1 196 ? 16.445 -4.711 20.444 1.00 14.90 196 VAL A C 1
ATOM 1403 O O . VAL A 1 196 ? 16.236 -3.601 21.017 1.00 14.61 196 VAL A O 1
ATOM 1407 N N . GLY A 1 197 ? 17.020 -4.891 19.298 1.00 12.73 197 GLY A N 1
ATOM 1408 C CA . GLY A 1 197 ? 17.426 -3.787 18.455 1.00 15.91 197 GLY A CA 1
ATOM 1409 C C . GLY A 1 197 ? 18.581 -2.971 18.971 1.00 13.57 197 GLY A C 1
ATOM 1410 O O . GLY A 1 197 ? 18.923 -1.977 18.303 1.00 14.77 197 GLY A O 1
ATOM 1411 N N . GLN A 1 198 ? 19.222 -3.283 20.055 1.00 13.28 198 GLN A N 1
ATOM 1412 C CA . GLN A 1 198 ? 20.394 -2.581 20.587 1.00 14.04 198 GLN A CA 1
ATOM 1413 C C . GLN A 1 198 ? 21.423 -2.393 19.488 1.00 14.47 198 GLN A C 1
ATOM 1414 O O . GLN A 1 198 ? 21.805 -3.262 18.688 1.00 14.36 198 GLN A O 1
ATOM 1420 N N . GLY A 1 199 ? 21.858 -1.102 19.351 1.00 13.83 199 GLY A N 1
ATOM 1421 C CA . GLY A 1 199 ? 22.845 -0.775 18.317 1.00 13.39 199 GLY A CA 1
ATOM 1422 C C . GLY A 1 199 ? 22.251 -0.246 17.019 1.00 15.11 199 GLY A C 1
ATOM 1423 O O . GLY A 1 199 ? 23.007 0.288 16.169 1.00 16.87 199 GLY A O 1
ATOM 1424 N N . ALA A 1 200 ? 20.982 -0.327 16.709 1.00 13.43 200 ALA A N 1
ATOM 1425 C CA . ALA A 1 200 ? 20.390 0.117 15.455 1.00 15.48 200 ALA A CA 1
ATOM 1426 C C . ALA A 1 200 ? 19.530 1.416 15.666 1.00 14.06 200 ALA A C 1
ATOM 1427 O O . ALA A 1 200 ? 18.924 1.436 16.728 1.00 13.64 200 ALA A O 1
ATOM 1429 N N . VAL A 1 201 ? 19.512 2.291 14.690 1.00 13.02 201 VAL A N 1
ATOM 1430 C CA . VAL A 1 201 ? 18.611 3.457 14.768 1.00 13.49 201 VAL A CA 1
ATOM 1431 C C . VAL A 1 201 ? 17.432 3.072 13.885 1.00 13.54 201 VAL A C 1
ATOM 1432 O O . VAL A 1 201 ? 17.656 2.427 12.848 1.00 17.89 201 VAL A O 1
ATOM 1436 N N . GLY A 1 202 ? 16.212 3.411 14.234 1.00 14.59 202 GLY A N 1
ATOM 1437 C CA . GLY A 1 202 ? 14.972 3.140 13.553 1.00 14.68 202 GLY A CA 1
ATOM 1438 C C . GLY A 1 202 ? 14.249 4.489 13.202 1.00 16.66 202 GLY A C 1
ATOM 1439 O O . GLY A 1 202 ? 14.399 5.391 14.004 1.00 15.35 202 GLY A O 1
ATOM 1440 N N . ILE A 1 203 ? 13.545 4.415 12.123 1.00 15.76 203 ILE A N 1
ATOM 1441 C CA . ILE A 1 203 ? 12.771 5.619 11.662 1.00 15.44 203 ILE A CA 1
ATOM 1442 C C . ILE A 1 203 ? 11.288 5.237 11.563 1.00 16.24 203 ILE A C 1
ATOM 1443 O O . ILE A 1 203 ? 10.870 4.262 10.902 1.00 15.40 203 ILE A O 1
ATOM 1448 N N . GLU A 1 204 ? 10.482 6.065 12.222 1.00 14.49 204 GLU A N 1
ATOM 1449 C CA . GLU A 1 204 ? 9.033 5.904 12.265 1.00 14.03 204 GLU A CA 1
ATOM 1450 C C . GLU A 1 204 ? 8.429 6.998 11.388 1.00 18.06 204 GLU A C 1
ATOM 1451 O O . GLU A 1 204 ? 9.004 8.135 11.370 1.00 16.00 204 GLU A O 1
ATOM 1457 N N . CYS A 1 205 ? 7.332 6.734 10.688 1.00 14.95 205 CYS A N 1
ATOM 1458 C CA . CYS A 1 205 ? 6.692 7.797 9.882 1.00 16.72 205 CYS A CA 1
ATOM 1459 C C . CYS A 1 205 ? 5.216 7.435 9.737 1.00 17.59 205 CYS A C 1
ATOM 1460 O O . CYS A 1 205 ? 4.745 6.430 10.322 1.00 19.09 205 CYS A O 1
ATOM 1463 N N . ARG A 1 206 ? 4.480 8.295 9.035 1.00 16.97 206 ARG A N 1
ATOM 1464 C CA . ARG A 1 206 ? 3.067 8.058 8.689 1.00 19.21 206 ARG A CA 1
ATOM 1465 C C . ARG A 1 206 ? 3.093 7.065 7.500 1.00 17.69 206 ARG A C 1
ATOM 1466 O O . ARG A 1 206 ? 3.715 7.218 6.457 1.00 19.67 206 ARG A O 1
ATOM 1474 N N . LEU A 1 207 ? 2.429 5.921 7.722 1.00 21.82 207 LEU A N 1
ATOM 1475 C CA . LEU A 1 207 ? 2.362 4.828 6.750 1.00 23.60 207 LEU A CA 1
ATOM 1476 C C . LEU A 1 207 ? 1.749 5.245 5.432 1.00 25.86 207 LEU A C 1
ATOM 1477 O O . LEU A 1 207 ? 2.260 4.728 4.416 1.00 27.01 207 LEU A O 1
ATOM 1482 N N . ASP A 1 208 ? 0.793 6.164 5.411 1.00 29.50 208 ASP A N 1
ATOM 1483 C CA . ASP A 1 208 ? 0.196 6.599 4.128 1.00 32.25 208 ASP A CA 1
ATOM 1484 C C . ASP A 1 208 ? 1.011 7.637 3.389 1.00 31.48 208 ASP A C 1
ATOM 1485 O O . ASP A 1 208 ? 0.637 8.122 2.273 1.00 32.63 208 ASP A O 1
ATOM 1490 N N . ASP A 1 209 ? 2.117 8.044 3.965 1.00 28.97 209 ASP A N 1
ATOM 1491 C CA . ASP A 1 209 ? 2.979 9.109 3.383 1.00 25.44 209 ASP A CA 1
ATOM 1492 C C . ASP A 1 209 ? 3.960 8.498 2.418 1.00 25.04 209 ASP A C 1
ATOM 1493 O O . ASP A 1 209 ? 5.122 8.273 2.746 1.00 23.56 209 ASP A O 1
ATOM 1498 N N . SER A 1 210 ? 3.531 8.234 1.183 1.00 26.28 210 SER A N 1
ATOM 1499 C CA . SER A 1 210 ? 4.403 7.587 0.208 1.00 26.68 210 SER A CA 1
ATOM 1500 C C . SER A 1 210 ? 5.570 8.445 -0.192 1.00 27.14 210 SER A C 1
ATOM 1501 O O . SER A 1 210 ? 6.583 7.830 -0.531 1.00 29.16 210 SER A O 1
ATOM 1504 N N . ARG A 1 211 ? 5.479 9.763 -0.219 1.00 27.43 211 ARG A N 1
ATOM 1505 C CA . ARG A 1 211 ? 6.665 10.542 -0.597 1.00 28.03 211 ARG A CA 1
ATOM 1506 C C . ARG A 1 211 ? 7.807 10.330 0.430 1.00 24.53 211 ARG A C 1
ATOM 1507 O O . ARG A 1 211 ? 8.970 10.174 0.045 1.00 25.17 211 ARG A O 1
ATOM 1515 N N . THR A 1 212 ? 7.469 10.448 1.695 1.00 23.82 212 THR A N 1
ATOM 1516 C CA . THR A 1 212 ? 8.481 10.239 2.750 1.00 22.73 212 THR A CA 1
ATOM 1517 C C . THR A 1 212 ? 9.062 8.813 2.682 1.00 21.65 212 THR A C 1
ATOM 1518 O O . THR A 1 212 ? 10.268 8.578 2.784 1.00 20.23 212 THR A O 1
ATOM 1522 N N . ARG A 1 213 ? 8.175 7.830 2.582 1.00 23.57 213 ARG A N 1
ATOM 1523 C CA . ARG A 1 213 ? 8.640 6.406 2.490 1.00 24.36 213 ARG A CA 1
ATOM 1524 C C . ARG A 1 213 ? 9.547 6.195 1.316 1.00 25.21 213 ARG A C 1
ATOM 1525 O O . ARG A 1 213 ? 10.544 5.483 1.470 1.00 26.39 213 ARG A O 1
ATOM 1533 N N . GLU A 1 214 ? 9.303 6.776 0.138 1.00 25.78 214 GLU A N 1
ATOM 1534 C CA . GLU A 1 214 ? 10.286 6.641 -0.939 1.00 27.97 214 GLU A CA 1
ATOM 1535 C C . GLU A 1 214 ? 11.634 7.257 -0.589 1.00 25.41 214 GLU A C 1
ATOM 1536 O O . GLU A 1 214 ? 12.695 6.682 -0.892 1.00 27.61 214 GLU A O 1
ATOM 1542 N N . LEU A 1 215 ? 11.671 8.438 0.043 1.00 24.09 215 LEU A N 1
ATOM 1543 C CA . LEU A 1 215 ? 12.968 9.099 0.340 1.00 22.77 215 LEU A CA 1
ATOM 1544 C C . LEU A 1 215 ? 13.788 8.280 1.320 1.00 21.96 215 LEU A C 1
ATOM 1545 O O . LEU A 1 215 ? 15.008 8.348 1.293 1.00 23.78 215 LEU A O 1
ATOM 1550 N N . LEU A 1 216 ? 13.063 7.547 2.172 1.00 22.45 216 LEU A N 1
ATOM 1551 C CA . LEU A 1 216 ? 13.733 6.753 3.226 1.00 20.96 216 LEU A CA 1
ATOM 1552 C C . LEU A 1 216 ? 14.324 5.410 2.791 1.00 23.63 216 LEU A C 1
ATOM 1553 O O . LEU A 1 216 ? 15.203 4.861 3.467 1.00 22.68 216 LEU A O 1
ATOM 1558 N N . ALA A 1 217 ? 13.797 4.853 1.715 1.00 24.58 217 ALA A N 1
ATOM 1559 C CA . ALA A 1 217 ? 14.272 3.538 1.223 1.00 25.37 217 ALA A CA 1
ATOM 1560 C C . ALA A 1 217 ? 15.741 3.399 1.105 1.00 25.70 217 ALA A C 1
ATOM 1561 O O . ALA A 1 217 ? 16.323 2.346 1.465 1.00 27.84 217 ALA A O 1
ATOM 1563 N N . ALA A 1 218 ? 16.528 4.347 0.674 1.00 25.39 218 ALA A N 1
ATOM 1564 C CA . ALA A 1 218 ? 17.960 4.231 0.534 1.00 27.11 218 ALA A CA 1
ATOM 1565 C C . ALA A 1 218 ? 18.654 4.060 1.873 1.00 25.59 218 ALA A C 1
ATOM 1566 O O . ALA A 1 218 ? 19.866 3.817 1.872 1.00 26.99 218 ALA A O 1
ATOM 1568 N N . LEU A 1 219 ? 17.954 4.321 2.994 1.00 24.58 219 LEU A N 1
ATOM 1569 C CA . LEU A 1 219 ? 18.601 4.209 4.286 1.00 21.60 219 LEU A CA 1
ATOM 1570 C C . LEU A 1 219 ? 18.382 2.820 4.954 1.00 21.84 219 LEU A C 1
ATOM 1571 O O . LEU A 1 219 ? 19.055 2.606 5.959 1.00 21.86 219 LEU A O 1
ATOM 1576 N N . ASN A 1 220 ? 17.490 2.054 4.405 1.00 20.78 220 ASN A N 1
ATOM 1577 C CA . ASN A 1 220 ? 17.184 0.712 5.012 1.00 21.28 220 ASN A CA 1
ATOM 1578 C C . ASN A 1 220 ? 18.344 -0.247 4.806 1.00 21.15 220 ASN A C 1
ATOM 1579 O O . ASN A 1 220 ? 18.932 -0.306 3.682 1.00 21.74 220 ASN A O 1
ATOM 1584 N N . HIS A 1 221 ? 18.763 -0.917 5.858 1.00 18.85 221 HIS A N 1
ATOM 1585 C CA . HIS A 1 221 ? 19.899 -1.882 5.779 1.00 18.80 221 HIS A CA 1
ATOM 1586 C C . HIS A 1 221 ? 19.232 -3.277 5.920 1.00 21.01 221 HIS A C 1
ATOM 1587 O O . HIS A 1 221 ? 18.697 -3.639 6.977 1.00 19.20 221 HIS A O 1
ATOM 1594 N N . HIS A 1 222 ? 19.205 -3.943 4.766 1.00 20.28 222 HIS A N 1
ATOM 1595 C CA . HIS A 1 222 ? 18.446 -5.233 4.716 1.00 22.46 222 HIS A CA 1
ATOM 1596 C C . HIS A 1 222 ? 18.812 -6.245 5.807 1.00 18.20 222 HIS A C 1
ATOM 1597 O O . HIS A 1 222 ? 17.877 -6.746 6.451 1.00 19.02 222 HIS A O 1
ATOM 1604 N N . GLU A 1 223 ? 20.065 -6.573 5.960 1.00 19.82 223 GLU A N 1
ATOM 1605 C CA . GLU A 1 223 ? 20.545 -7.540 6.964 1.00 19.93 223 GLU A CA 1
ATOM 1606 C C . GLU A 1 223 ? 20.181 -7.159 8.391 1.00 19.27 223 GLU A C 1
ATOM 1607 O O . GLU A 1 223 ? 19.677 -7.959 9.197 1.00 16.94 223 GLU A O 1
ATOM 1613 N N . THR A 1 224 ? 20.358 -5.854 8.667 1.00 16.74 224 THR A N 1
ATOM 1614 C CA . THR A 1 224 ? 19.923 -5.395 9.986 1.00 15.74 224 THR A CA 1
ATOM 1615 C C . THR A 1 224 ? 18.427 -5.522 10.106 1.00 15.65 224 THR A C 1
ATOM 1616 O O . THR A 1 224 ? 17.927 -5.889 11.189 1.00 14.95 224 THR A O 1
ATOM 1620 N N . ALA A 1 225 ? 17.558 -5.179 9.151 1.00 15.21 225 ALA A N 1
ATOM 1621 C CA . ALA A 1 225 ? 16.135 -5.251 9.201 1.00 15.47 225 ALA A CA 1
ATOM 1622 C C . ALA A 1 225 ? 15.726 -6.727 9.477 1.00 17.86 225 ALA A C 1
ATOM 1623 O O . ALA A 1 225 ? 14.817 -6.951 10.305 1.00 17.71 225 ALA A O 1
ATOM 1625 N N . LEU A 1 226 ? 16.387 -7.665 8.828 1.00 17.13 226 LEU A N 1
ATOM 1626 C CA . LEU A 1 226 ? 16.049 -9.126 9.078 1.00 18.03 226 LEU A CA 1
ATOM 1627 C C . LEU A 1 226 ? 16.300 -9.507 10.547 1.00 16.86 226 LEU A C 1
ATOM 1628 O O . LEU A 1 226 ? 15.383 -10.102 11.162 1.00 17.69 226 LEU A O 1
ATOM 1633 N N . ARG A 1 227 ? 17.419 -9.123 11.100 1.00 15.40 227 ARG A N 1
ATOM 1634 C CA . ARG A 1 227 ? 17.795 -9.394 12.501 1.00 12.97 227 ARG A CA 1
ATOM 1635 C C . ARG A 1 227 ? 16.806 -8.818 13.453 1.00 15.49 227 ARG A C 1
ATOM 1636 O O . ARG A 1 227 ? 16.308 -9.467 14.390 1.00 13.76 227 ARG A O 1
ATOM 1644 N N . VAL A 1 228 ? 16.553 -7.471 13.262 1.00 11.97 228 VAL A N 1
ATOM 1645 C CA . VAL A 1 228 ? 15.638 -6.782 14.188 1.00 13.75 228 VAL A CA 1
ATOM 1646 C C . VAL A 1 228 ? 14.218 -7.228 14.045 1.00 12.77 228 VAL A C 1
ATOM 1647 O O . VAL A 1 228 ? 13.467 -7.224 15.020 1.00 14.82 228 VAL A O 1
ATOM 1651 N N . THR A 1 229 ? 13.783 -7.712 12.906 1.00 13.83 229 THR A N 1
ATOM 1652 C CA . THR A 1 229 ? 12.434 -8.233 12.686 1.00 15.32 229 THR A CA 1
ATOM 1653 C C . THR A 1 229 ? 12.201 -9.454 13.605 1.00 12.94 229 THR A C 1
ATOM 1654 O O . THR A 1 229 ? 11.170 -9.549 14.246 1.00 13.90 229 THR A O 1
ATOM 1658 N N . ALA A 1 230 ? 13.209 -10.296 13.603 1.00 13.57 230 ALA A N 1
ATOM 1659 C CA . ALA A 1 230 ? 13.093 -11.503 14.471 1.00 12.78 230 ALA A CA 1
ATOM 1660 C C . ALA A 1 230 ? 13.095 -11.194 15.926 1.00 13.23 230 ALA A C 1
ATOM 1661 O O . ALA A 1 230 ? 12.254 -11.715 16.706 1.00 14.03 230 ALA A O 1
ATOM 1663 N N . GLU A 1 231 ? 13.956 -10.251 16.392 1.00 12.19 231 GLU A N 1
ATOM 1664 C CA . GLU A 1 231 ? 14.058 -9.806 17.757 1.00 10.88 231 GLU A CA 1
ATOM 1665 C C . GLU A 1 231 ? 12.754 -9.167 18.185 1.00 10.85 231 GLU A C 1
ATOM 1666 O O . GLU A 1 231 ? 12.200 -9.454 19.231 1.00 12.52 231 GLU A O 1
ATOM 1672 N N . ARG A 1 232 ? 12.129 -8.296 17.329 1.00 12.88 232 ARG A N 1
ATOM 1673 C CA . ARG A 1 232 ? 10.893 -7.615 17.659 1.00 12.68 232 ARG A CA 1
ATOM 1674 C C . ARG A 1 232 ? 9.694 -8.529 17.655 1.00 13.07 232 ARG A C 1
ATOM 1675 O O . ARG A 1 232 ? 8.822 -8.274 18.458 1.00 14.59 232 ARG A O 1
ATOM 1683 N N . ALA A 1 233 ? 9.650 -9.508 16.751 1.00 14.21 233 ALA A N 1
ATOM 1684 C CA . ALA A 1 233 ? 8.501 -10.469 16.717 1.00 14.61 233 ALA A CA 1
ATOM 1685 C C . ALA A 1 233 ? 8.458 -11.188 18.071 1.00 14.57 233 ALA A C 1
ATOM 1686 O O . ALA A 1 233 ? 7.341 -11.346 18.616 1.00 14.14 233 ALA A O 1
ATOM 1688 N N . MET A 1 234 ? 9.642 -11.577 18.594 1.00 14.00 234 MET A N 1
ATOM 1689 C CA . MET A 1 234 ? 9.721 -12.214 19.930 1.00 14.45 234 MET A CA 1
ATOM 1690 C C . MET A 1 234 ? 9.151 -11.309 21.001 1.00 15.21 234 MET A C 1
ATOM 1691 O O . MET A 1 234 ? 8.213 -11.638 21.820 1.00 14.71 234 MET A O 1
ATOM 1696 N N . ASN A 1 235 ? 9.686 -10.062 21.008 1.00 14.70 235 ASN A N 1
ATOM 1697 C CA . ASN A 1 235 ? 9.216 -9.117 22.026 1.00 15.07 235 ASN A CA 1
ATOM 1698 C C . ASN A 1 235 ? 7.751 -8.775 21.875 1.00 13.14 235 ASN A C 1
ATOM 1699 O O . ASN A 1 235 ? 7.206 -8.510 22.961 1.00 17.19 235 ASN A O 1
ATOM 1704 N N . THR A 1 236 ? 7.216 -8.710 20.686 1.00 14.56 236 THR A N 1
ATOM 1705 C CA . THR A 1 236 ? 5.802 -8.373 20.482 1.00 16.07 236 THR A CA 1
ATOM 1706 C C . THR A 1 236 ? 4.937 -9.395 21.208 1.00 17.77 236 THR A C 1
ATOM 1707 O O . THR A 1 236 ? 4.037 -9.068 21.957 1.00 16.00 236 THR A O 1
ATOM 1711 N N . ARG A 1 237 ? 5.265 -10.682 20.985 1.00 15.84 237 ARG A N 1
ATOM 1712 C CA . ARG A 1 237 ? 4.519 -11.824 21.579 1.00 16.15 237 ARG A CA 1
ATOM 1713 C C . ARG A 1 237 ? 4.595 -11.850 23.044 1.00 17.42 237 ARG A C 1
ATOM 1714 O O . ARG A 1 237 ? 3.592 -12.195 23.736 1.00 19.35 237 ARG A O 1
ATOM 1722 N N . LEU A 1 238 ? 5.682 -11.397 23.638 1.00 15.50 238 LEU A N 1
ATOM 1723 C CA . LEU A 1 238 ? 5.831 -11.326 25.074 1.00 18.27 238 LEU A CA 1
ATOM 1724 C C . LEU A 1 238 ? 5.264 -9.999 25.624 1.00 19.82 238 LEU A C 1
ATOM 1725 O O . LEU A 1 238 ? 5.325 -9.906 26.844 1.00 22.17 238 LEU A O 1
ATOM 1730 N N . GLU A 1 239 ? 4.850 -9.146 24.746 1.00 21.96 239 GLU A N 1
ATOM 1731 C CA . GLU A 1 239 ? 4.364 -7.768 25.122 1.00 24.87 239 GLU A CA 1
ATOM 1732 C C . GLU A 1 239 ? 5.433 -7.072 25.950 1.00 24.53 239 GLU A C 1
ATOM 1733 O O . GLU A 1 239 ? 5.141 -6.553 27.053 1.00 24.10 239 GLU A O 1
ATOM 1739 N N . GLY A 1 240 ? 6.667 -7.077 25.495 1.00 22.70 240 GLY A N 1
ATOM 1740 C CA . GLY A 1 240 ? 7.849 -6.537 26.172 1.00 25.77 240 GLY A CA 1
ATOM 1741 C C . GLY A 1 240 ? 8.024 -5.035 25.977 1.00 28.20 240 GLY A C 1
ATOM 1742 O O . GLY A 1 240 ? 7.197 -4.372 25.354 1.00 29.10 240 GLY A O 1
ATOM 1743 N N . ALA A 1 241 ? 9.110 -4.502 26.476 1.00 29.65 241 ALA A N 1
ATOM 1744 C CA . ALA A 1 241 ? 9.483 -3.056 26.428 1.00 27.92 241 ALA A CA 1
ATOM 1745 C C . ALA A 1 241 ? 10.704 -2.954 27.345 1.00 27.94 241 ALA A C 1
ATOM 1746 O O . ALA A 1 241 ? 11.231 -3.962 27.940 1.00 26.03 241 ALA A O 1
ATOM 1747 N N . CYS A 1 242 ? 11.211 -1.710 27.550 1.00 22.52 242 CYS A N 1
ATOM 1748 C CA . CYS A 1 242 ? 12.380 -1.480 28.391 1.00 23.03 242 CYS A CA 1
ATOM 1749 C C . CYS A 1 242 ? 12.249 -1.832 29.862 1.00 22.80 242 CYS A C 1
ATOM 1750 O O . CYS A 1 242 ? 13.248 -1.973 30.608 1.00 26.36 242 CYS A O 1
ATOM 1753 N N . GLN A 1 243 ? 11.028 -1.856 30.359 1.00 24.76 243 GLN A N 1
ATOM 1754 C CA . GLN A 1 243 ? 10.849 -2.118 31.805 1.00 28.07 243 GLN A CA 1
ATOM 1755 C C . GLN A 1 243 ? 10.788 -3.627 32.083 1.00 26.95 243 GLN A C 1
ATOM 1756 O O . GLN A 1 243 ? 10.447 -3.875 33.284 1.00 28.08 243 GLN A O 1
ATOM 1762 N N . VAL A 1 244 ? 11.054 -4.484 31.127 1.00 24.45 244 VAL A N 1
ATOM 1763 C CA . VAL A 1 244 ? 10.903 -5.919 31.536 1.00 22.68 244 VAL A CA 1
ATOM 1764 C C . VAL A 1 244 ? 12.249 -6.609 31.322 1.00 18.99 244 VAL A C 1
ATOM 1765 O O . VAL A 1 244 ? 13.050 -6.184 30.466 1.00 19.53 244 VAL A O 1
ATOM 1769 N N . PRO A 1 245 ? 12.441 -7.723 32.060 1.00 17.72 245 PRO A N 1
ATOM 1770 C CA . PRO A 1 245 ? 13.774 -8.392 32.004 1.00 15.50 245 PRO A CA 1
ATOM 1771 C C . PRO A 1 245 ? 13.893 -9.345 30.830 1.00 17.68 245 PRO A C 1
ATOM 1772 O O . PRO A 1 245 ? 13.658 -10.559 31.043 1.00 16.83 245 PRO A O 1
ATOM 1776 N N . ILE A 1 246 ? 13.874 -8.851 29.632 1.00 15.30 246 ILE A N 1
ATOM 1777 C CA . ILE A 1 246 ? 13.872 -9.651 28.371 1.00 14.32 246 ILE A CA 1
ATOM 1778 C C . ILE A 1 246 ? 15.123 -9.317 27.598 1.00 16.34 246 ILE A C 1
ATOM 1779 O O . ILE A 1 246 ? 15.335 -8.115 27.384 1.00 14.55 246 ILE A O 1
ATOM 1784 N N . GLY A 1 247 ? 15.839 -10.319 27.076 1.00 13.52 247 GLY A N 1
ATOM 1785 C CA . GLY A 1 247 ? 16.996 -10.125 26.182 1.00 14.11 247 GLY A CA 1
ATOM 1786 C C . GLY A 1 247 ? 16.552 -10.775 24.873 1.00 13.17 247 GLY A C 1
ATOM 1787 O O . GLY A 1 247 ? 15.813 -11.793 24.913 1.00 13.99 247 GLY A O 1
ATOM 1788 N N . SER A 1 248 ? 16.843 -10.211 23.728 1.00 12.44 248 SER A N 1
ATOM 1789 C CA . SER A 1 248 ? 16.345 -10.785 22.434 1.00 13.90 248 SER A CA 1
ATOM 1790 C C . SER A 1 248 ? 17.421 -10.446 21.440 1.00 13.99 248 SER A C 1
ATOM 1791 O O . SER A 1 248 ? 17.445 -9.240 21.058 1.00 15.05 248 SER A O 1
ATOM 1794 N N . TYR A 1 249 ? 18.186 -11.321 20.787 1.00 10.69 249 TYR A N 1
ATOM 1795 C CA . TYR A 1 249 ? 19.336 -10.944 19.959 1.00 9.86 249 TYR A CA 1
ATOM 1796 C C . TYR A 1 249 ? 19.524 -11.904 18.762 1.00 12.22 249 TYR A C 1
ATOM 1797 O O . TYR A 1 249 ? 19.689 -13.104 19.150 1.00 13.21 249 TYR A O 1
ATOM 1806 N N . ALA A 1 250 ? 19.556 -11.410 17.569 1.00 11.96 250 ALA A N 1
ATOM 1807 C CA . ALA A 1 250 ? 19.696 -12.237 16.332 1.00 11.37 250 ALA A CA 1
ATOM 1808 C C . ALA A 1 250 ? 20.945 -11.920 15.604 1.00 15.06 250 ALA A C 1
ATOM 1809 O O . AL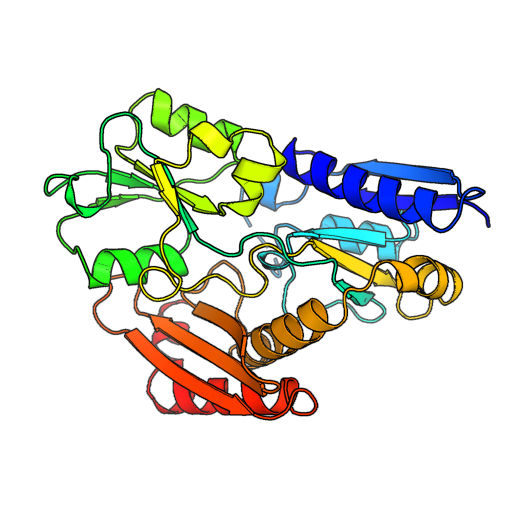A A 1 250 ? 21.292 -10.728 15.446 1.00 13.97 250 ALA A O 1
ATOM 1811 N N . GLU A 1 251 ? 21.578 -12.927 15.063 1.00 12.86 251 GLU A N 1
ATOM 1812 C CA . GLU A 1 251 ? 22.775 -12.809 14.200 1.00 17.91 251 GLU A CA 1
ATOM 1813 C C . GLU A 1 251 ? 22.514 -13.550 12.899 1.00 18.79 251 GLU A C 1
ATOM 1814 O O . GLU A 1 251 ? 21.701 -14.461 12.957 1.00 19.26 251 GLU A O 1
ATOM 1820 N N . LEU A 1 252 ? 23.121 -13.090 11.813 1.00 19.38 252 LEU A N 1
ATOM 1821 C CA . LEU A 1 252 ? 22.960 -13.835 10.510 1.00 22.79 252 LEU A CA 1
ATOM 1822 C C . LEU A 1 252 ? 24.268 -14.626 10.455 1.00 23.25 252 LEU A C 1
ATOM 1823 O O . LEU A 1 252 ? 25.397 -14.088 10.595 1.00 25.67 252 LEU A O 1
ATOM 1828 N N . ILE A 1 253 ? 24.202 -15.934 10.457 1.00 25.86 253 ILE A N 1
ATOM 1829 C CA . ILE A 1 253 ? 25.298 -16.892 10.519 1.00 25.40 253 ILE A CA 1
ATOM 1830 C C . ILE A 1 253 ? 25.072 -17.888 9.335 1.00 25.90 253 ILE A C 1
ATOM 1831 O O . ILE A 1 253 ? 24.042 -18.554 9.370 1.00 22.33 253 ILE A O 1
ATOM 1836 N N . ASP A 1 254 ? 25.992 -17.868 8.379 1.00 28.91 254 ASP A N 1
ATOM 1837 C CA . ASP A 1 254 ? 25.883 -18.769 7.208 1.00 29.40 254 ASP A CA 1
ATOM 1838 C C . ASP A 1 254 ? 24.522 -18.864 6.563 1.00 26.48 254 ASP A C 1
ATOM 1839 O O . ASP A 1 254 ? 24.008 -19.993 6.352 1.00 27.75 254 ASP A O 1
ATOM 1844 N N . GLY A 1 255 ? 23.991 -17.721 6.215 1.00 25.29 255 GLY A N 1
ATOM 1845 C CA . GLY A 1 255 ? 22.722 -17.598 5.526 1.00 23.92 255 GLY A CA 1
ATOM 1846 C C . GLY A 1 255 ? 21.485 -17.917 6.361 1.00 21.29 255 GLY A C 1
ATOM 1847 O O . GLY A 1 255 ? 20.430 -18.037 5.731 1.00 23.48 255 GLY A O 1
ATOM 1848 N N . GLU A 1 256 ? 21.600 -18.039 7.673 1.00 20.65 256 GLU A N 1
ATOM 1849 C CA . GLU A 1 256 ? 20.388 -18.286 8.476 1.00 19.00 256 GLU A CA 1
ATOM 1850 C C . GLU A 1 256 ? 20.337 -17.278 9.646 1.00 16.33 256 GLU A C 1
ATOM 1851 O O . GLU A 1 256 ? 21.395 -16.755 9.932 1.00 19.52 256 GLU A O 1
ATOM 1857 N N . ILE A 1 257 ? 19.164 -17.068 10.123 1.00 16.14 257 ILE A N 1
ATOM 1858 C CA . ILE A 1 257 ? 19.076 -16.182 11.323 1.00 16.63 257 ILE A CA 1
ATOM 1859 C C . ILE A 1 257 ? 19.250 -17.027 12.591 1.00 16.68 257 ILE A C 1
ATOM 1860 O O . ILE A 1 257 ? 18.578 -18.103 12.703 1.00 19.42 257 ILE A O 1
ATOM 1865 N N . TRP A 1 258 ? 20.104 -16.664 13.521 1.00 15.16 258 TRP A N 1
ATOM 1866 C CA . TRP A 1 258 ? 20.198 -17.379 14.767 1.00 13.37 258 TRP A CA 1
ATOM 1867 C C . TRP A 1 258 ? 19.586 -16.436 15.862 1.00 14.37 258 TRP A C 1
ATOM 1868 O O . TRP A 1 258 ? 20.325 -15.442 16.107 1.00 15.20 258 TRP A O 1
ATOM 1879 N N . LEU A 1 259 ? 18.441 -16.770 16.363 1.00 12.81 259 LEU A N 1
ATOM 1880 C CA . LEU A 1 259 ? 17.786 -15.915 17.408 1.00 13.13 259 LEU A CA 1
ATOM 1881 C C . LEU A 1 259 ? 18.023 -16.470 18.806 1.00 14.54 259 LEU A C 1
ATOM 1882 O O . LEU A 1 259 ? 17.619 -17.629 19.018 1.00 15.17 259 LEU A O 1
ATOM 1887 N N . ARG A 1 260 ? 18.449 -15.706 19.791 1.00 12.59 260 ARG A N 1
ATOM 1888 C CA . ARG A 1 260 ? 18.551 -16.146 21.181 1.00 11.89 260 ARG A CA 1
ATOM 1889 C C . ARG A 1 260 ? 17.654 -15.198 22.009 1.00 14.23 260 ARG A C 1
ATOM 1890 O O . ARG A 1 260 ? 17.489 -14.020 21.675 1.00 12.99 260 ARG A O 1
ATOM 1898 N N . GLY A 1 261 ? 17.002 -15.661 23.015 1.00 12.77 261 GLY A N 1
ATOM 1899 C CA . GLY A 1 261 ? 16.124 -14.909 23.902 1.00 13.83 261 GLY A CA 1
ATOM 1900 C C . GLY A 1 261 ? 16.240 -15.336 25.342 1.00 14.97 261 GLY A C 1
ATOM 1901 O O . GLY A 1 261 ? 16.588 -16.499 25.601 1.00 14.70 261 GLY A O 1
ATOM 1902 N N . LEU A 1 262 ? 15.914 -14.495 26.307 1.00 14.09 262 LEU A N 1
ATOM 1903 C CA . LEU A 1 262 ? 15.889 -14.885 27.702 1.00 13.93 262 LEU A CA 1
ATOM 1904 C C . LEU A 1 262 ? 14.835 -14.066 28.454 1.00 15.80 262 LEU A C 1
ATOM 1905 O O . LEU A 1 262 ? 14.643 -12.930 27.994 1.00 15.09 262 LEU A O 1
ATOM 1910 N N . VAL A 1 263 ? 14.235 -14.646 29.455 1.00 14.14 263 VAL A N 1
ATOM 1911 C CA . VAL A 1 263 ? 13.324 -13.909 30.352 1.00 15.15 263 VAL A CA 1
ATOM 1912 C C . VAL A 1 263 ? 13.858 -14.205 31.749 1.00 16.84 263 VAL A C 1
ATOM 1913 O O . VAL A 1 263 ? 14.017 -15.417 32.059 1.00 17.20 263 VAL A O 1
ATOM 1917 N N . GLY A 1 264 ? 14.206 -13.254 32.583 1.00 15.65 264 GLY A N 1
ATOM 1918 C CA . GLY A 1 264 ? 14.766 -13.613 33.900 1.00 18.00 264 GLY A CA 1
ATOM 1919 C C . GLY A 1 264 ? 14.090 -12.946 35.104 1.00 20.91 264 GLY A C 1
ATOM 1920 O O . GLY A 1 264 ? 13.479 -11.855 34.974 1.00 20.74 264 GLY A O 1
ATOM 1921 N N . ALA A 1 265 ? 14.251 -13.594 36.248 1.00 20.45 265 ALA A N 1
ATOM 1922 C CA . ALA A 1 265 ? 13.708 -12.969 37.519 1.00 20.77 265 ALA A CA 1
ATOM 1923 C C . ALA A 1 265 ? 14.798 -11.945 37.838 1.00 20.34 265 ALA A C 1
ATOM 1924 O O . ALA A 1 265 ? 16.000 -12.195 37.777 1.00 20.54 265 ALA A O 1
ATOM 1926 N N . PRO A 1 266 ? 14.389 -10.720 38.254 1.00 22.56 266 PRO A N 1
ATOM 1927 C CA . PRO A 1 266 ? 15.396 -9.715 38.586 1.00 24.92 266 PRO A CA 1
ATOM 1928 C C . PRO A 1 266 ? 16.439 -10.108 39.605 1.00 25.39 266 PRO A C 1
ATOM 1929 O O . PRO A 1 266 ? 17.622 -9.659 39.521 1.00 26.26 266 PRO A O 1
ATOM 1933 N N . ASP A 1 267 ? 16.177 -11.057 40.530 1.00 26.71 267 ASP A N 1
ATOM 1934 C CA . ASP A 1 267 ? 17.253 -11.475 41.465 1.00 28.22 267 ASP A CA 1
ATOM 1935 C C . ASP A 1 267 ? 18.215 -12.494 40.884 1.00 27.77 267 ASP A C 1
ATOM 1936 O O . ASP A 1 267 ? 19.158 -12.939 41.569 1.00 29.55 267 ASP A O 1
ATOM 1941 N N . GLY A 1 268 ? 17.993 -12.954 39.664 1.00 25.01 268 GLY A N 1
ATOM 1942 C CA . GLY A 1 268 ? 18.822 -13.873 38.907 1.00 25.12 268 GLY A CA 1
ATOM 1943 C C . GLY A 1 268 ? 18.605 -15.323 39.377 1.00 25.47 268 GLY A C 1
ATOM 1944 O O . GLY A 1 268 ? 19.432 -16.157 38.956 1.00 26.08 268 GLY A O 1
ATOM 1945 N N . SER A 1 269 ? 17.506 -15.476 40.093 1.00 25.32 269 SER A N 1
ATOM 1946 C CA . SER A 1 269 ? 17.218 -16.836 40.617 1.00 28.73 269 SER A CA 1
ATOM 1947 C C . SER A 1 269 ? 16.803 -17.861 39.555 1.00 27.85 269 SER A C 1
ATOM 1948 O O . SER A 1 269 ? 17.122 -19.086 39.670 1.00 28.75 269 SER A O 1
ATOM 1951 N N . GLN A 1 270 ? 16.034 -17.323 38.632 1.00 26.12 270 GLN A N 1
ATOM 1952 C CA . GLN A 1 270 ? 15.468 -18.145 37.549 1.00 25.49 270 GLN A CA 1
ATOM 1953 C C . GLN A 1 270 ? 15.620 -17.360 36.223 1.00 24.58 270 GLN A C 1
ATOM 1954 O O . GLN A 1 270 ? 15.158 -16.216 36.253 1.00 21.43 270 GLN A O 1
ATOM 1960 N N . ILE A 1 271 ? 16.232 -18.021 35.235 1.00 19.23 271 ILE A N 1
ATOM 1961 C CA . ILE A 1 271 ? 16.331 -17.319 33.922 1.00 16.55 271 ILE A CA 1
ATOM 1962 C C . ILE A 1 271 ? 15.844 -18.322 32.878 1.00 18.30 271 ILE A C 1
ATOM 1963 O O . ILE A 1 271 ? 16.482 -19.427 32.963 1.00 20.52 271 ILE A O 1
ATOM 1968 N N . ILE A 1 272 ? 14.900 -18.057 32.059 1.00 15.91 272 ILE A N 1
ATOM 1969 C CA . ILE A 1 272 ? 14.355 -18.965 31.017 1.00 16.21 272 ILE A CA 1
ATOM 1970 C C . ILE A 1 272 ? 15.082 -18.624 29.727 1.00 17.77 272 ILE A C 1
ATOM 1971 O O . ILE A 1 272 ? 15.097 -17.416 29.351 1.00 18.04 272 ILE A O 1
ATOM 1976 N N . ARG A 1 273 ? 15.782 -19.507 29.018 1.00 15.48 273 ARG A N 1
ATOM 1977 C CA . ARG A 1 273 ? 16.555 -19.220 27.810 1.00 13.77 273 ARG A CA 1
ATOM 1978 C C . ARG A 1 273 ? 16.068 -20.036 26.608 1.00 14.92 273 ARG A C 1
ATOM 1979 O O . ARG A 1 273 ? 15.627 -21.163 26.940 1.00 17.21 273 ARG A O 1
ATOM 1987 N N . GLY A 1 274 ? 16.194 -19.613 25.409 1.00 12.90 274 GLY A N 1
ATOM 1988 C CA . GLY A 1 274 ? 15.799 -20.437 24.268 1.00 15.24 274 GLY A CA 1
ATOM 1989 C C . GLY A 1 274 ? 16.506 -19.896 23.028 1.00 14.58 274 GLY A C 1
ATOM 1990 O O . GLY A 1 274 ? 17.051 -18.800 23.020 1.00 15.29 274 GLY A O 1
ATOM 1991 N N . GLU A 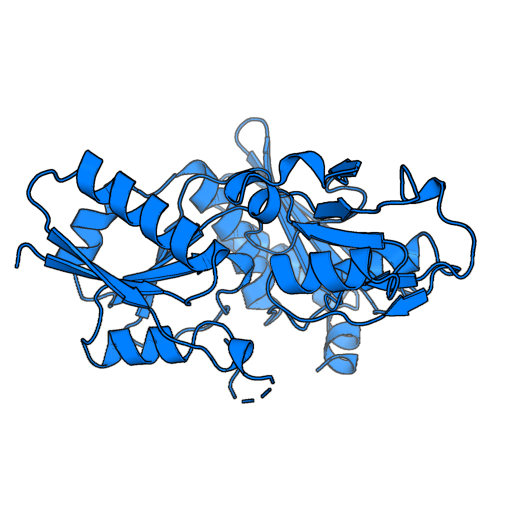1 275 ? 16.571 -20.667 21.972 1.00 14.31 275 GLU A N 1
ATOM 1992 C CA . GLU A 1 275 ? 17.222 -20.248 20.722 1.00 13.17 275 GLU A CA 1
ATOM 1993 C C . GLU A 1 275 ? 16.501 -20.870 19.535 1.00 15.62 275 GLU A C 1
ATOM 1994 O O . GLU A 1 275 ? 15.788 -21.871 19.746 1.00 15.59 275 GLU A O 1
ATOM 2000 N N . ARG A 1 276 ? 16.536 -20.309 18.355 1.00 13.60 276 ARG A N 1
ATOM 2001 C CA . ARG A 1 276 ? 15.898 -20.816 17.143 1.00 15.62 276 ARG A CA 1
ATOM 2002 C C . ARG A 1 276 ? 16.878 -20.506 16.046 1.00 17.82 276 ARG A C 1
ATOM 2003 O O . ARG A 1 276 ? 17.613 -19.486 16.066 1.00 17.79 276 ARG A O 1
ATOM 2011 N N . ARG A 1 277 ? 16.936 -21.321 14.986 1.00 16.90 277 ARG A N 1
ATOM 2012 C CA . ARG A 1 277 ? 17.788 -21.031 13.790 1.00 19.75 277 ARG A CA 1
ATOM 2013 C C . ARG A 1 277 ? 16.862 -21.185 12.582 1.00 21.76 277 ARG A C 1
ATOM 2014 O O . ARG A 1 277 ? 15.932 -22.032 12.583 1.00 22.52 277 ARG A O 1
ATOM 2022 N N . GLY A 1 278 ? 16.898 -20.414 11.528 1.00 19.21 278 GLY A N 1
ATOM 2023 C CA . GLY A 1 278 ? 15.950 -20.597 10.399 1.00 19.25 278 GLY A CA 1
ATOM 2024 C C . GLY A 1 278 ? 16.294 -19.665 9.246 1.00 20.64 278 GLY A C 1
ATOM 2025 O O . GLY A 1 278 ? 17.196 -18.842 9.335 1.00 19.80 278 GLY A O 1
ATOM 2026 N N . ALA A 1 279 ? 15.480 -19.725 8.203 1.00 21.15 279 ALA A N 1
ATOM 2027 C CA . ALA A 1 279 ? 15.722 -18.933 6.964 1.00 21.38 279 ALA A CA 1
ATOM 2028 C C . ALA A 1 279 ? 15.254 -17.494 7.263 1.00 22.32 279 ALA A C 1
ATOM 2029 O O . ALA A 1 279 ? 14.321 -17.269 8.040 1.00 21.89 279 ALA A O 1
ATOM 2031 N N . PRO A 1 280 ? 15.930 -16.556 6.599 1.00 24.08 280 PRO A N 1
ATOM 2032 C CA . PRO A 1 280 ? 15.609 -15.140 6.813 1.00 24.24 280 PRO A CA 1
ATOM 2033 C C . PRO A 1 280 ? 14.161 -14.830 6.570 1.00 25.14 280 PRO A C 1
ATOM 2034 O O . PRO A 1 280 ? 13.524 -14.020 7.270 1.00 25.60 280 PRO A O 1
ATOM 2038 N N . GLN A 1 281 ? 13.554 -15.471 5.597 1.00 25.65 281 GLN A N 1
ATOM 2039 C CA . GLN A 1 281 ? 12.149 -15.275 5.262 1.00 27.15 281 GLN A CA 1
ATOM 2040 C C . GLN A 1 281 ? 11.235 -15.640 6.439 1.00 27.37 281 GLN A C 1
ATOM 2041 O O . GLN A 1 281 ? 10.073 -15.162 6.447 1.00 29.02 281 GLN A O 1
ATOM 2047 N N . ASP A 1 282 ? 11.686 -16.494 7.349 1.00 24.48 282 ASP A N 1
ATOM 2048 C CA . ASP A 1 282 ? 10.842 -16.854 8.494 1.00 23.38 282 ASP A CA 1
ATOM 2049 C C . ASP A 1 282 ? 11.133 -16.057 9.788 1.00 20.23 282 ASP A C 1
ATOM 2050 O O . ASP A 1 282 ? 10.666 -16.533 10.822 1.00 21.02 282 ASP A O 1
ATOM 2055 N N . ALA A 1 283 ? 11.753 -14.925 9.730 1.00 19.98 283 ALA A N 1
ATOM 2056 C CA . ALA A 1 283 ? 12.166 -14.117 10.885 1.00 17.76 283 ALA A CA 1
ATOM 2057 C C . ALA A 1 283 ? 11.036 -13.877 11.832 1.00 17.64 283 ALA A C 1
ATOM 2058 O O . ALA A 1 283 ? 11.109 -14.108 13.060 1.00 18.93 283 ALA A O 1
ATOM 2060 N N . GLU A 1 284 ? 9.874 -13.435 11.353 1.00 18.59 284 GLU A N 1
ATOM 2061 C CA . GLU A 1 284 ? 8.765 -13.158 12.254 1.00 18.60 284 GLU A CA 1
ATOM 2062 C C . GLU A 1 284 ? 8.179 -14.384 12.936 1.00 20.97 284 GLU A C 1
ATOM 2063 O O . GLU A 1 284 ? 7.950 -14.395 14.175 1.00 18.97 284 GLU A O 1
ATOM 2069 N N . GLN A 1 285 ? 7.921 -15.427 12.119 1.00 20.35 285 GLN A N 1
ATOM 2070 C CA . GLN A 1 285 ? 7.348 -16.644 12.726 1.00 21.36 285 GLN A CA 1
ATOM 2071 C C . GLN A 1 285 ? 8.347 -17.270 13.696 1.00 17.70 285 GLN A C 1
ATOM 2072 O O . GLN A 1 285 ? 7.805 -17.705 14.711 1.00 17.94 285 GLN A O 1
ATOM 2078 N N . MET A 1 286 ? 9.623 -17.265 13.435 1.00 17.12 286 MET A N 1
ATOM 2079 C CA . MET A 1 286 ? 10.618 -17.829 14.376 1.00 19.22 286 MET A CA 1
ATOM 2080 C C . MET A 1 286 ? 10.549 -17.080 15.727 1.00 16.74 286 MET A C 1
ATOM 2081 O O . MET A 1 286 ? 10.694 -17.643 16.822 1.00 16.77 286 MET A O 1
ATOM 2086 N N . GLY A 1 287 ? 10.495 -15.733 15.699 1.00 15.50 287 GLY A N 1
ATOM 2087 C CA . GLY A 1 287 ? 10.385 -14.972 16.945 1.00 15.68 287 GLY A CA 1
ATOM 2088 C C . GLY A 1 287 ? 9.141 -15.317 17.767 1.00 13.53 287 GLY A C 1
ATOM 2089 O O . GLY A 1 287 ? 9.192 -15.435 18.969 1.00 13.03 287 GLY A O 1
ATOM 2090 N N . ILE A 1 288 ? 7.985 -15.386 17.126 1.00 14.32 288 ILE A N 1
ATOM 2091 C CA . ILE A 1 288 ? 6.743 -15.709 17.810 1.00 15.91 288 ILE A CA 1
ATOM 2092 C C . ILE A 1 288 ? 6.897 -17.128 18.420 1.00 16.57 288 ILE A C 1
ATOM 2093 O O . ILE A 1 288 ? 6.472 -17.285 19.552 1.00 14.82 288 ILE A O 1
ATOM 2098 N N . SER A 1 289 ? 7.370 -18.082 17.642 1.00 17.04 289 SER A N 1
ATOM 2099 C CA . SER A 1 289 ? 7.526 -19.475 18.153 1.00 16.92 289 SER A CA 1
ATOM 2100 C C . SER A 1 289 ? 8.419 -19.467 19.389 1.00 16.37 289 SER A C 1
ATOM 2101 O O . SER A 1 289 ? 8.099 -20.215 20.365 1.00 16.92 289 SER A O 1
ATOM 2104 N N . LEU A 1 290 ? 9.516 -18.721 19.315 1.00 16.05 290 LEU A N 1
ATOM 2105 C CA . LEU A 1 290 ? 10.439 -18.713 20.471 1.00 15.22 290 LEU A CA 1
ATOM 2106 C C . LEU A 1 290 ? 9.707 -18.177 21.688 1.00 15.65 290 LEU A C 1
ATOM 2107 O O . LEU A 1 290 ? 9.855 -18.676 22.805 1.00 13.71 290 LEU A O 1
ATOM 2112 N N . ALA A 1 291 ? 9.050 -17.003 21.541 1.00 13.32 291 ALA A N 1
ATOM 2113 C CA . ALA A 1 291 ? 8.292 -16.394 22.635 1.00 12.49 291 ALA A CA 1
ATOM 2114 C C . ALA A 1 291 ? 7.292 -17.406 23.228 1.00 14.96 291 ALA A C 1
ATOM 2115 O O . ALA A 1 291 ? 7.218 -17.427 24.459 1.00 15.37 291 ALA A O 1
ATOM 2117 N N . GLU A 1 292 ? 6.577 -18.156 22.420 1.00 14.89 292 GLU A N 1
ATOM 2118 C CA . GLU A 1 292 ? 5.605 -19.121 23.019 1.00 16.69 292 GLU A CA 1
ATOM 2119 C C . GLU A 1 292 ? 6.309 -20.254 23.756 1.00 16.53 292 GLU A C 1
ATOM 2120 O O . GLU A 1 292 ? 5.763 -20.562 24.856 1.00 18.14 292 GLU A O 1
ATOM 2126 N N . GLU A 1 293 ? 7.456 -20.645 23.277 1.00 15.98 293 GLU A N 1
ATOM 2127 C CA . GLU A 1 293 ? 8.252 -21.677 24.055 1.00 16.92 293 GLU A CA 1
ATOM 2128 C C . GLU A 1 293 ? 8.618 -21.143 25.397 1.00 17.27 293 GLU A C 1
ATOM 2129 O O . GLU A 1 293 ? 8.421 -21.747 26.480 1.00 17.37 293 GLU A O 1
ATOM 2135 N N . LEU A 1 294 ? 9.104 -19.877 25.544 1.00 14.35 294 LEU A N 1
ATOM 2136 C CA . LEU A 1 294 ? 9.429 -19.273 26.830 1.00 15.37 294 LEU A CA 1
ATOM 2137 C C . LEU A 1 294 ? 8.243 -19.128 27.754 1.00 15.79 294 LEU A C 1
ATOM 2138 O O . LEU A 1 294 ? 8.348 -19.314 28.970 1.00 18.05 294 LEU A O 1
ATOM 2143 N N . LEU A 1 295 ? 7.127 -18.629 27.219 1.00 15.98 295 LEU A N 1
ATOM 2144 C CA . LEU A 1 295 ? 5.937 -18.427 28.027 1.00 19.06 295 LEU A CA 1
ATOM 2145 C C . LEU A 1 295 ? 5.479 -19.754 28.657 1.00 20.00 295 LEU A C 1
ATOM 2146 O O . LEU A 1 295 ? 5.057 -19.630 29.812 1.00 22.74 295 LEU A O 1
ATOM 2151 N N . ASN A 1 296 ? 5.534 -20.810 27.896 1.00 21.24 296 ASN A N 1
ATOM 2152 C CA . ASN A 1 296 ? 5.114 -22.183 28.261 1.00 23.99 296 ASN A CA 1
ATOM 2153 C C . ASN A 1 296 ? 6.066 -22.803 29.260 1.00 24.59 296 ASN A C 1
ATOM 2154 O O . ASN A 1 296 ? 5.675 -23.720 30.019 1.00 26.17 296 ASN A O 1
ATOM 2159 N N . ASN A 1 297 ? 7.242 -22.261 29.440 1.00 21.83 297 ASN A N 1
ATOM 2160 C CA . ASN A 1 297 ? 8.340 -22.619 30.264 1.00 22.49 297 ASN A CA 1
ATOM 2161 C C . ASN A 1 297 ? 8.499 -21.798 31.507 1.00 24.23 297 ASN A C 1
ATOM 2162 O O . ASN A 1 297 ? 9.501 -21.961 32.190 1.00 27.77 297 ASN A O 1
ATOM 2167 N N . GLY A 1 298 ? 7.575 -20.931 31.823 1.00 23.82 298 GLY A N 1
ATOM 2168 C CA . GLY A 1 298 ? 7.592 -20.109 33.018 1.00 25.84 298 GLY A CA 1
ATOM 2169 C C . GLY A 1 298 ? 7.818 -18.612 32.830 1.00 24.68 298 GLY A C 1
ATOM 2170 O O . GLY A 1 298 ? 7.802 -17.951 33.888 1.00 24.98 298 GLY A O 1
ATOM 2171 N N . ALA A 1 299 ? 7.975 -18.222 31.566 1.00 24.19 299 ALA A N 1
ATOM 2172 C CA . ALA A 1 299 ? 8.201 -16.771 31.344 1.00 24.76 299 ALA A CA 1
ATOM 2173 C C . ALA A 1 299 ? 6.935 -16.030 31.744 1.00 26.67 299 ALA A C 1
ATOM 2174 O O . ALA A 1 299 ? 7.030 -14.911 32.265 1.00 26.12 299 ALA A O 1
ATOM 2176 N N . ARG A 1 300 ? 5.770 -16.570 31.525 1.00 28.00 300 ARG A N 1
ATOM 2177 C CA . ARG A 1 300 ? 4.463 -15.996 31.850 1.00 31.47 300 ARG A CA 1
ATOM 2178 C C . ARG A 1 300 ? 4.382 -15.504 33.288 1.00 30.87 300 ARG A C 1
ATOM 2179 O O . ARG A 1 300 ? 4.070 -14.343 33.571 1.00 32.05 300 ARG A O 1
ATOM 2187 N N . GLU A 1 301 ? 4.735 -16.322 34.246 1.00 32.33 301 GLU A N 1
ATOM 2188 C CA . GLU A 1 301 ? 4.762 -16.004 35.679 1.00 34.34 301 GLU A CA 1
ATOM 2189 C C . GLU A 1 301 ? 5.837 -15.018 36.055 1.00 33.13 301 GLU A C 1
ATOM 2190 O O . GLU A 1 301 ? 5.640 -14.203 36.980 1.00 33.10 301 GLU A O 1
ATOM 2196 N N . ILE A 1 302 ? 7.018 -15.113 35.432 1.00 29.47 302 ILE A N 1
ATOM 2197 C CA . ILE A 1 302 ? 8.039 -14.118 35.766 1.00 29.34 302 ILE A CA 1
ATOM 2198 C C . ILE A 1 302 ? 7.547 -12.720 35.348 1.00 30.18 302 ILE A C 1
ATOM 2199 O O . ILE A 1 302 ? 7.710 -11.718 36.083 1.00 31.28 302 ILE A O 1
ATOM 2204 N N . LEU A 1 303 ? 6.979 -12.587 34.171 1.00 31.29 303 LEU A N 1
ATOM 2205 C CA . LEU A 1 303 ? 6.464 -11.313 33.644 1.00 34.81 303 LEU A CA 1
ATOM 2206 C C . LEU A 1 303 ? 5.267 -10.837 34.472 1.00 39.60 303 LEU A C 1
ATOM 2207 O O . LEU A 1 303 ? 5.159 -9.630 34.770 1.00 41.06 303 LEU A O 1
ATOM 2212 N N . ALA A 1 304 ? 4.411 -11.748 34.895 1.00 44.60 304 ALA A N 1
ATOM 2213 C CA . ALA A 1 304 ? 3.255 -11.391 35.760 1.00 49.84 304 ALA A CA 1
ATOM 2214 C C . ALA A 1 304 ? 3.700 -10.707 37.061 1.00 53.49 304 ALA A C 1
ATOM 2215 O O . ALA A 1 304 ? 3.138 -9.700 37.522 1.00 54.17 304 ALA A O 1
ATOM 2217 N N . GLU A 1 305 ? 4.729 -11.247 37.684 1.00 58.05 305 GLU A N 1
ATOM 2218 C CA . GLU A 1 305 ? 5.393 -10.797 38.893 1.00 62.52 305 GLU A CA 1
ATOM 2219 C C . GLU A 1 305 ? 6.161 -9.509 38.535 1.00 64.86 305 GLU A C 1
ATOM 2220 O O . GLU A 1 305 ? 6.780 -8.919 39.445 1.00 65.94 305 GLU A O 1
ATOM 2226 N N . VAL A 1 306 ? 6.184 -9.117 37.269 1.00 66.31 306 VAL A N 1
ATOM 2227 C CA . VAL A 1 306 ? 6.923 -7.877 36.940 1.00 68.21 306 VAL A CA 1
ATOM 2228 C C . VAL A 1 306 ? 5.856 -6.786 36.787 1.00 69.44 306 VAL A C 1
ATOM 2229 O O . VAL A 1 306 ? 5.916 -5.798 37.533 1.00 70.34 306 VAL A O 1
ATOM 2233 N N . TYR A 1 307 ? 4.954 -7.051 35.880 1.00 70.73 307 TYR A N 1
ATOM 2234 C CA . TYR A 1 307 ? 3.812 -6.235 35.468 1.00 71.65 307 TYR A CA 1
ATOM 2235 C C . TYR A 1 307 ? 2.705 -6.192 36.536 1.00 72.30 307 TYR A C 1
ATOM 2236 O O . TYR A 1 307 ? 1.515 -5.945 36.208 1.00 72.64 307 TYR A O 1
#

Organism: Escherichia coli (strain K12) (NCBI:txid83333)

Sequence (296 aa):
DNVLRIATRQSPLALWQAHYVKDKLMASHPGLVVELVPMVTRGDVIGKGLFVKELEVALLENRADIAVHSMKDVPVEFPQGLGLVTICEREDPRDAFVSNNYDSLDALPAGSIVGTSSLRRQCQLAERRPDLIIRSLRGNVGTRLSKLDNGEYDAIILAVAGLKRLGLESRIRAALPPEISLPAVGQGAVGIECRLDDSRTRELLAALNHHETALRVTAERAMNTRLEGACQVPIGSYAELIDGEIWLRGLVGAPDGSQIIRGERRGAPQDAEQMGISLAEELLNNGAREILAEVY